Protein AF-A0A1V4RNP7-F1 (afdb_monomer_lite)

Secondary structure (DSSP, 8-state):
-HHHHHHHHHHH---GGG--B-TTHHHHHHHHHHHHHHHTS-GGGEE--EEB-SSTT-EE-GGG-EETTEEHHHHHHTTT-PPPHHHHHHHHHHHHHHHHHHHHHHS--HHHHHHHHHHHHHHHHTT--EEE--EEEESSGGG--SEEEE--EEEETTEEEEE------HHHHHHHHHHHHHHHHHHHHTT-

pLDDT: mean 93.23, std 6.79, range [66.69, 98.44]

Structure (mmCIF, N/CA/C/O backbone):
data_AF-A0A1V4RNP7-F1
#
_entry.id   AF-A0A1V4RNP7-F1
#
loop_
_atom_site.group_PDB
_atom_site.id
_atom_site.type_symbol
_atom_site.label_atom_id
_atom_site.label_alt_id
_atom_site.label_comp_id
_atom_site.label_asym_id
_atom_site.label_entity_id
_atom_site.label_seq_id
_atom_site.pdbx_PDB_ins_code
_atom_site.Cartn_x
_atom_site.Cartn_y
_atom_site.Cartn_z
_atom_site.occupancy
_atom_site.B_iso_or_equiv
_atom_site.auth_seq_id
_atom_site.auth_comp_id
_atom_site.auth_asym_id
_atom_site.auth_atom_id
_atom_site.pdbx_PDB_model_num
ATOM 1 N N . MET A 1 1 ? -4.960 10.867 4.363 1.00 91.62 1 MET A N 1
ATOM 2 C CA . MET A 1 1 ? -6.078 9.929 4.644 1.00 91.62 1 MET A CA 1
ATOM 3 C C . MET A 1 1 ? -5.820 9.122 5.921 1.00 91.62 1 MET A C 1
ATOM 5 O O . MET A 1 1 ? -6.734 8.983 6.728 1.00 91.62 1 MET A O 1
ATOM 9 N N . ASP A 1 2 ? -4.589 8.669 6.171 1.00 97.19 2 ASP A N 1
ATOM 10 C CA . ASP A 1 2 ? -4.233 7.856 7.348 1.00 97.19 2 ASP A CA 1
ATOM 11 C C . ASP A 1 2 ? -4.493 8.562 8.689 1.00 97.19 2 ASP A C 1
ATOM 13 O O . ASP A 1 2 ? -5.079 7.979 9.597 1.00 97.19 2 ASP A O 1
ATOM 17 N N . VAL A 1 3 ? -4.166 9.857 8.782 1.00 97.12 3 VAL A N 1
ATOM 18 C CA . VAL A 1 3 ? -4.471 10.695 9.958 1.00 97.12 3 VAL A CA 1
ATOM 19 C C . VAL A 1 3 ? -5.970 10.699 10.272 1.00 97.12 3 VAL A C 1
ATOM 21 O O . VAL A 1 3 ? -6.363 10.508 11.417 1.00 97.12 3 VAL A O 1
ATOM 24 N N . MET A 1 4 ? -6.825 10.839 9.253 1.00 96.62 4 MET A N 1
ATOM 25 C CA . MET A 1 4 ? -8.279 10.786 9.441 1.00 96.62 4 MET A CA 1
ATOM 26 C C . MET A 1 4 ? -8.749 9.400 9.885 1.00 96.62 4 MET A C 1
ATOM 28 O O . MET A 1 4 ? -9.664 9.303 10.695 1.00 96.62 4 MET A O 1
ATOM 32 N N . THR A 1 5 ? -8.102 8.335 9.405 1.00 97.12 5 THR A N 1
ATOM 33 C CA . THR A 1 5 ? -8.380 6.964 9.864 1.00 97.12 5 THR A CA 1
ATOM 34 C C . THR A 1 5 ? -8.072 6.822 11.354 1.00 97.12 5 THR A C 1
ATOM 36 O O . THR A 1 5 ? -8.885 6.271 12.091 1.00 97.12 5 THR A O 1
ATOM 39 N N . TYR A 1 6 ? -6.954 7.392 11.818 1.00 97.19 6 TYR A N 1
ATOM 40 C CA . TYR A 1 6 ? -6.602 7.429 13.239 1.00 97.19 6 TYR A CA 1
ATOM 41 C C . TYR A 1 6 ? -7.641 8.198 14.065 1.00 97.19 6 TYR A C 1
ATOM 43 O O . TYR A 1 6 ? -8.147 7.672 15.053 1.00 97.19 6 TYR A O 1
ATOM 51 N N . VAL A 1 7 ? -8.015 9.405 13.628 1.00 96.50 7 VAL A N 1
ATOM 52 C CA . VAL A 1 7 ? -9.037 10.241 14.283 1.00 96.50 7 VAL A CA 1
ATOM 53 C C . VAL A 1 7 ? -10.370 9.496 14.407 1.00 96.50 7 VAL A C 1
ATOM 55 O O . VAL A 1 7 ? -10.952 9.449 15.490 1.00 96.50 7 VAL A O 1
ATOM 58 N N . VAL A 1 8 ? -10.836 8.867 13.322 1.00 96.12 8 VAL A N 1
ATOM 59 C CA . VAL A 1 8 ? -12.079 8.078 13.312 1.00 96.12 8 VAL A CA 1
ATOM 60 C C . VAL A 1 8 ? -11.975 6.883 14.251 1.00 96.12 8 VAL A C 1
ATOM 62 O O . VAL A 1 8 ? -12.889 6.651 15.040 1.00 96.12 8 VAL A O 1
ATOM 65 N N . LEU A 1 9 ? -10.873 6.134 14.217 1.00 96.06 9 LEU A N 1
ATOM 66 C CA . LEU A 1 9 ? -10.691 4.982 15.094 1.00 96.06 9 LEU A CA 1
ATOM 67 C C . LEU A 1 9 ? -10.718 5.394 16.574 1.00 96.06 9 LEU A C 1
ATOM 69 O O . LEU A 1 9 ? -11.445 4.796 17.363 1.00 96.06 9 LEU A O 1
ATOM 73 N N . LYS A 1 10 ? -9.987 6.451 16.947 1.00 94.38 10 LYS A N 1
ATOM 74 C CA . LYS A 1 10 ? -9.952 6.945 18.332 1.00 94.38 10 LYS A CA 1
ATOM 75 C C . LYS A 1 10 ? -11.281 7.544 18.787 1.00 94.38 10 LYS A C 1
ATOM 77 O O . LYS A 1 10 ? -11.641 7.381 19.947 1.00 94.38 10 LYS A O 1
ATOM 82 N N . GLY A 1 11 ? -12.006 8.221 17.896 1.00 94.81 11 GLY A N 1
ATOM 83 C CA . GLY A 1 11 ? -13.278 8.872 18.219 1.00 94.81 11 GLY A CA 1
ATOM 84 C C . GLY A 1 11 ? -14.504 7.955 18.183 1.00 94.81 11 GLY A C 1
ATOM 85 O O . GLY A 1 11 ? -15.509 8.272 18.809 1.00 94.81 11 GLY A O 1
ATOM 86 N N . SER A 1 12 ? -14.449 6.834 17.459 1.00 95.62 12 SER A N 1
ATOM 87 C CA . SER A 1 12 ? -15.617 5.961 17.245 1.00 95.62 12 SER A CA 1
ATOM 88 C C . SER A 1 12 ? -15.801 4.875 18.305 1.00 95.62 12 SER A C 1
ATOM 90 O O . SER A 1 12 ? -16.904 4.353 18.443 1.00 95.62 12 SER A O 1
ATOM 92 N N . GLY A 1 13 ? -14.738 4.495 19.023 1.00 91.75 13 GLY A N 1
ATOM 93 C CA . GLY A 1 13 ? -14.759 3.342 19.933 1.00 91.75 13 GLY A CA 1
ATOM 94 C C . GLY A 1 13 ? -14.878 1.985 19.223 1.00 91.75 13 GLY A C 1
ATOM 95 O O . GLY A 1 13 ? -15.061 0.965 19.886 1.00 91.75 13 GLY A O 1
ATOM 96 N N . LEU A 1 14 ? -14.780 1.958 17.889 1.00 94.50 14 LEU A N 1
ATOM 97 C CA . LEU A 1 14 ? -14.810 0.725 17.111 1.00 94.50 14 LEU A CA 1
ATOM 98 C C . LEU A 1 14 ? -13.544 -0.114 17.350 1.00 94.50 14 LEU A C 1
ATOM 100 O O . LEU A 1 14 ? -12.464 0.437 17.587 1.00 94.50 14 LEU A O 1
ATOM 104 N N . PRO A 1 15 ? -13.631 -1.450 17.219 1.00 94.38 15 PRO A N 1
ATOM 105 C CA . PRO A 1 15 ? -12.449 -2.294 17.131 1.00 94.38 15 PRO A CA 1
ATOM 106 C C . PRO A 1 15 ? -11.540 -1.843 15.971 1.00 94.38 15 PRO A C 1
ATOM 108 O O . PRO A 1 15 ? -12.061 -1.500 14.906 1.00 94.38 15 PRO A O 1
ATOM 111 N N . PRO A 1 16 ? -10.199 -1.911 16.103 1.00 92.06 16 PRO A N 1
ATOM 112 C CA . PRO A 1 16 ? -9.269 -1.484 15.053 1.00 92.06 16 PRO A CA 1
ATOM 113 C C . PRO A 1 16 ? -9.567 -2.064 13.668 1.00 92.06 16 PRO A C 1
ATOM 115 O O . PRO A 1 16 ? -9.522 -1.343 12.676 1.00 92.06 16 PRO A O 1
ATOM 118 N N . GLY A 1 17 ? -9.960 -3.339 13.597 1.00 91.94 17 GLY A N 1
ATOM 119 C CA . GLY A 1 17 ? -10.270 -3.991 12.325 1.00 91.94 17 GLY A CA 1
ATOM 120 C C . GLY A 1 17 ? -11.528 -3.480 11.614 1.00 91.94 17 GLY A C 1
ATOM 121 O O . GLY A 1 17 ? -11.718 -3.791 10.443 1.00 91.94 17 GLY A O 1
ATOM 122 N N . GLN A 1 18 ? -12.360 -2.674 12.278 1.00 94.25 18 GLN A N 1
ATOM 123 C CA . GLN A 1 18 ? -13.598 -2.116 11.721 1.00 94.25 18 GLN A CA 1
ATOM 124 C C . GLN A 1 18 ? -13.470 -0.644 11.301 1.00 94.25 18 GLN A C 1
ATOM 126 O O . GLN A 1 18 ? -14.379 -0.115 10.664 1.00 94.25 18 GLN A O 1
ATOM 131 N N . ALA A 1 19 ? -12.346 0.017 11.603 1.00 95.00 19 ALA A N 1
ATOM 132 C CA . ALA A 1 19 ? -12.031 1.347 11.090 1.00 95.00 19 ALA A CA 1
ATOM 133 C C . ALA A 1 19 ? -10.849 1.251 10.120 1.00 95.00 19 ALA A C 1
ATOM 135 O O . ALA A 1 19 ? -9.714 0.972 10.514 1.00 95.00 19 ALA A O 1
ATOM 136 N N . LEU A 1 20 ? -11.120 1.491 8.838 1.00 95.00 20 LEU A N 1
ATOM 137 C CA . LEU A 1 20 ? -10.105 1.470 7.792 1.00 95.00 20 LEU A CA 1
ATOM 138 C C . LEU A 1 20 ? -10.263 2.651 6.839 1.00 95.00 20 LEU A C 1
ATOM 140 O O . LEU A 1 20 ? -11.372 3.096 6.545 1.00 95.00 20 LEU A O 1
ATOM 144 N N . GLY A 1 21 ? -9.134 3.132 6.338 1.00 96.50 21 GLY A N 1
ATOM 145 C CA . GLY A 1 21 ? -9.053 4.099 5.254 1.00 96.50 21 GLY A CA 1
ATOM 146 C C . GLY A 1 21 ? -8.598 3.440 3.956 1.00 96.50 21 GLY A C 1
ATOM 147 O O . GLY A 1 21 ? -7.977 2.375 3.972 1.00 96.50 21 GLY A O 1
ATOM 148 N N . SER A 1 22 ? -8.864 4.089 2.818 1.00 96.44 22 SER A N 1
ATOM 149 C CA . SER A 1 22 ? -8.532 3.551 1.486 1.00 96.44 22 SER A CA 1
ATOM 150 C C . SER A 1 22 ? -7.052 3.228 1.297 1.00 96.44 22 SER A C 1
ATOM 152 O O . SER A 1 22 ? -6.706 2.414 0.444 1.00 96.44 22 SER A O 1
ATOM 154 N N . GLY A 1 23 ? -6.184 3.830 2.105 1.00 96.69 23 GLY A N 1
ATOM 155 C CA . GLY A 1 23 ? -4.771 3.515 2.099 1.00 96.69 23 GLY A CA 1
ATOM 156 C C . GLY A 1 23 ? -4.072 3.914 0.812 1.00 96.69 23 GLY A C 1
ATOM 157 O O . GLY A 1 23 ? -4.528 4.773 0.056 1.00 96.69 23 GLY A O 1
ATOM 158 N N . THR A 1 24 ? -3.006 3.183 0.543 1.00 97.69 24 THR A N 1
ATOM 159 C CA . THR A 1 24 ? -2.203 3.219 -0.677 1.00 97.69 24 THR A CA 1
ATOM 160 C C . THR A 1 24 ? -2.721 2.225 -1.728 1.00 97.69 24 THR A C 1
ATOM 162 O O . THR A 1 24 ? -1.960 1.721 -2.557 1.00 97.69 24 THR A O 1
ATOM 165 N N . VAL A 1 25 ? -4.013 1.857 -1.702 1.00 97.56 25 VAL A N 1
ATOM 166 C CA . VAL A 1 25 ? -4.601 0.916 -2.682 1.00 97.56 25 VAL A CA 1
ATOM 167 C C . VAL A 1 25 ? -4.483 1.461 -4.107 1.00 97.56 25 VAL A C 1
ATOM 169 O O . VAL A 1 25 ? -4.172 0.712 -5.039 1.00 97.56 25 VAL A O 1
ATOM 172 N N . VAL A 1 26 ? -4.693 2.770 -4.270 1.00 95.81 26 VAL A N 1
ATOM 173 C CA . VAL A 1 26 ? -4.524 3.470 -5.548 1.00 95.81 26 VAL A CA 1
ATOM 174 C C . VAL A 1 26 ? -3.057 3.485 -5.968 1.00 95.81 26 VAL A C 1
ATOM 176 O O . VAL A 1 26 ? -2.748 3.167 -7.115 1.00 95.81 26 VAL A O 1
ATOM 179 N N . ASP A 1 27 ? -2.150 3.797 -5.051 1.00 96.88 27 ASP A N 1
ATOM 180 C CA . ASP A 1 27 ? -0.722 3.931 -5.349 1.00 96.88 27 ASP A CA 1
ATOM 181 C C . ASP A 1 27 ? -0.103 2.573 -5.678 1.00 96.88 27 ASP A C 1
ATOM 183 O O . ASP A 1 27 ? 0.635 2.448 -6.651 1.00 96.88 27 ASP A O 1
ATOM 187 N N . SER A 1 28 ? -0.540 1.506 -5.006 1.00 97.62 28 SER A N 1
ATOM 188 C CA . SER A 1 28 ? -0.214 0.124 -5.382 1.00 97.62 28 SER A CA 1
ATOM 189 C C . SER A 1 28 ? -0.752 -0.249 -6.766 1.00 97.62 28 SER A C 1
ATOM 191 O O . SER A 1 28 ? -0.105 -0.980 -7.514 1.00 97.62 28 SER A O 1
ATOM 193 N N . ALA A 1 29 ? -1.937 0.227 -7.163 1.00 96.50 29 ALA A N 1
ATOM 194 C CA . ALA A 1 29 ? -2.436 0.026 -8.528 1.00 96.50 29 ALA A CA 1
ATOM 195 C C . ALA A 1 29 ? -1.598 0.791 -9.570 1.00 96.50 29 ALA A C 1
ATOM 197 O O . ALA A 1 29 ? -1.254 0.226 -10.607 1.00 96.50 29 ALA A O 1
ATOM 198 N N . ARG A 1 30 ? -1.208 2.037 -9.276 1.00 95.75 30 ARG A N 1
ATOM 199 C CA . ARG A 1 30 ? -0.320 2.844 -10.130 1.00 95.75 30 ARG A CA 1
ATOM 200 C C . ARG A 1 30 ? 1.065 2.226 -10.257 1.00 95.75 30 ARG A C 1
ATOM 202 O O . ARG A 1 30 ? 1.610 2.171 -11.355 1.00 95.75 30 ARG A O 1
ATOM 209 N N . PHE A 1 31 ? 1.614 1.724 -9.157 1.00 97.62 31 PHE A N 1
ATOM 210 C CA . PHE A 1 31 ? 2.912 1.070 -9.156 1.00 97.62 31 PHE A CA 1
ATOM 211 C C . PHE A 1 31 ? 2.893 -0.182 -10.042 1.00 97.62 31 PHE A C 1
ATOM 213 O O . PHE A 1 31 ? 3.720 -0.309 -10.946 1.00 97.62 31 PHE A O 1
ATOM 220 N N . ARG A 1 32 ? 1.876 -1.043 -9.880 1.00 97.38 32 ARG A N 1
ATOM 221 C CA . ARG A 1 32 ? 1.648 -2.197 -10.767 1.00 97.38 32 ARG A CA 1
ATOM 222 C C . ARG A 1 32 ? 1.531 -1.784 -12.230 1.00 97.38 32 ARG A C 1
ATOM 224 O O . ARG A 1 32 ? 2.164 -2.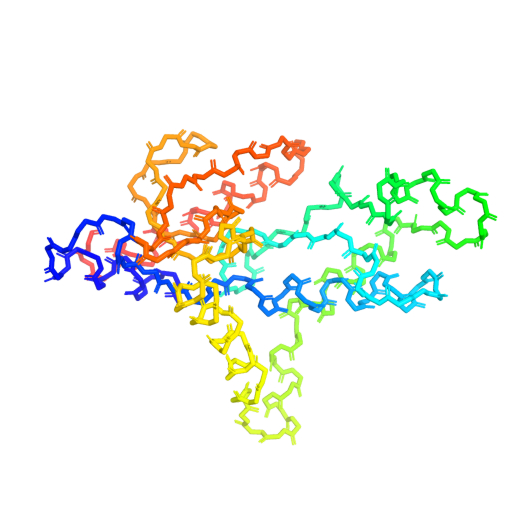402 -13.082 1.00 97.38 32 ARG A O 1
ATOM 231 N N . TYR A 1 33 ? 0.777 -0.725 -12.523 1.00 96.06 33 TYR A N 1
ATOM 232 C CA . TYR A 1 33 ? 0.647 -0.199 -13.880 1.00 96.06 33 TYR A CA 1
ATOM 233 C C . TYR A 1 33 ? 2.009 0.182 -14.474 1.00 96.06 33 TYR A C 1
ATOM 235 O O . TYR A 1 33 ? 2.366 -0.324 -15.536 1.00 96.06 33 TYR A O 1
ATOM 243 N N . TRP A 1 34 ? 2.813 0.997 -13.793 1.00 95.00 34 TRP A N 1
ATOM 244 C CA . TRP A 1 34 ? 4.098 1.449 -14.336 1.00 95.00 34 TRP A CA 1
ATOM 245 C C . TRP A 1 34 ? 5.112 0.319 -14.527 1.00 95.00 34 TRP A C 1
ATOM 247 O O . TRP A 1 34 ? 5.794 0.274 -15.553 1.00 95.00 34 TRP A O 1
ATOM 257 N N . VAL A 1 35 ? 5.163 -0.640 -13.600 1.00 94.06 35 VAL A N 1
ATOM 258 C CA . VAL A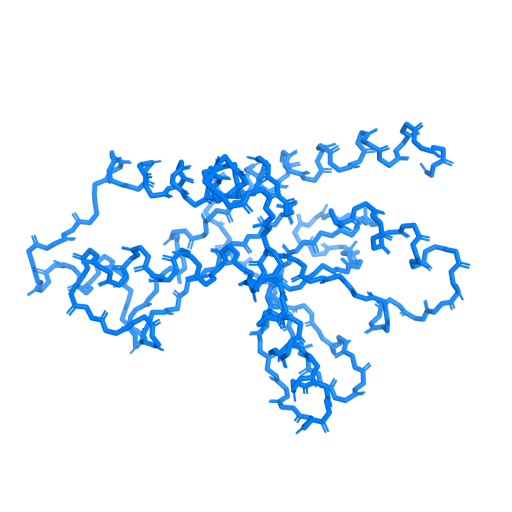 1 35 ? 5.977 -1.854 -13.768 1.00 94.06 35 VAL A CA 1
ATOM 259 C C . VAL A 1 35 ? 5.496 -2.667 -14.976 1.00 94.06 35 VAL A C 1
ATOM 261 O O . VAL A 1 35 ? 6.315 -3.118 -15.779 1.00 94.06 35 VAL A O 1
ATOM 264 N N . SER A 1 36 ? 4.178 -2.798 -15.157 1.00 94.25 36 SER A N 1
ATOM 265 C CA . SER A 1 36 ? 3.579 -3.532 -16.278 1.00 94.25 36 SER A CA 1
ATOM 266 C C . SER A 1 36 ? 3.921 -2.917 -17.638 1.00 94.25 36 SER A C 1
ATOM 268 O O . SER A 1 36 ? 4.315 -3.637 -18.553 1.00 94.25 36 SER A O 1
ATOM 270 N N . GLN A 1 37 ? 3.877 -1.580 -17.743 1.00 92.31 37 GLN A N 1
ATOM 271 C CA . GLN A 1 37 ? 4.256 -0.853 -18.957 1.00 92.31 37 GLN A CA 1
ATOM 272 C C . GLN A 1 37 ? 5.723 -1.090 -19.295 1.00 92.31 37 GLN A C 1
ATOM 274 O O . GLN A 1 37 ? 6.084 -1.289 -20.453 1.00 92.31 37 GLN A O 1
ATOM 279 N N . ARG A 1 38 ? 6.581 -1.111 -18.269 1.00 88.62 38 ARG A N 1
ATOM 280 C CA . ARG A 1 38 ? 8.009 -1.332 -18.462 1.00 88.62 38 ARG A CA 1
ATOM 281 C C . ARG A 1 38 ? 8.327 -2.738 -18.945 1.00 88.62 38 ARG A C 1
ATOM 283 O O . ARG A 1 38 ? 9.268 -2.853 -19.722 1.00 88.62 38 ARG A O 1
ATOM 290 N N . CYS A 1 39 ? 7.578 -3.733 -18.467 1.00 89.75 39 CYS A N 1
ATOM 291 C CA . CYS A 1 39 ? 7.770 -5.159 -18.744 1.00 89.75 39 CYS A CA 1
ATOM 292 C C . CYS A 1 39 ? 6.918 -5.678 -19.915 1.00 89.75 39 CYS A C 1
ATOM 294 O O . CYS A 1 39 ? 6.953 -6.873 -20.208 1.00 89.75 39 CYS A O 1
ATOM 296 N N . ASN A 1 40 ? 6.125 -4.801 -20.544 1.00 90.50 40 ASN A N 1
ATOM 297 C CA . ASN A 1 40 ? 5.151 -5.128 -21.584 1.00 90.50 40 ASN A CA 1
ATOM 298 C C . ASN A 1 40 ? 4.258 -6.330 -21.218 1.00 90.50 40 ASN A C 1
ATOM 300 O O . ASN A 1 40 ? 4.115 -7.284 -21.985 1.00 90.50 40 ASN A O 1
ATOM 304 N N . ILE A 1 41 ? 3.681 -6.291 -20.018 1.00 93.00 41 ILE A N 1
ATOM 305 C CA . ILE A 1 41 ? 2.760 -7.317 -19.524 1.00 93.00 41 ILE A CA 1
ATOM 306 C C . ILE A 1 41 ? 1.498 -6.672 -18.957 1.00 93.00 41 ILE A C 1
ATOM 308 O O . ILE A 1 41 ? 1.472 -5.480 -18.670 1.00 93.00 41 ILE A O 1
ATOM 312 N N . ASP A 1 42 ? 0.434 -7.451 -18.795 1.00 96.50 42 ASP A N 1
ATOM 313 C CA . ASP A 1 42 ? -0.787 -6.982 -18.139 1.00 96.50 42 ASP A CA 1
ATOM 314 C C . ASP A 1 42 ? -0.531 -6.698 -16.646 1.00 96.50 42 ASP A C 1
ATOM 316 O O . ASP A 1 42 ? 0.022 -7.539 -15.934 1.00 96.50 42 ASP A O 1
ATOM 320 N N . ALA A 1 43 ? -0.970 -5.534 -16.156 1.00 96.44 43 ALA A N 1
ATOM 321 C CA . ALA A 1 43 ? -0.812 -5.113 -14.761 1.00 96.44 43 ALA A CA 1
ATOM 322 C C . ALA A 1 43 ? -1.446 -6.075 -13.745 1.00 96.44 43 ALA A C 1
ATOM 324 O O . ALA A 1 43 ? -1.025 -6.105 -12.590 1.00 96.44 43 ALA A O 1
ATOM 325 N N . ARG A 1 44 ? -2.428 -6.885 -14.161 1.00 96.75 44 ARG A N 1
ATOM 326 C CA . ARG A 1 44 ? -3.043 -7.925 -13.321 1.00 96.75 44 ARG A CA 1
ATOM 327 C C . ARG A 1 44 ? -2.077 -9.054 -12.964 1.00 96.75 44 ARG A C 1
ATOM 329 O O . ARG A 1 44 ? -2.314 -9.735 -11.975 1.00 96.75 44 ARG A O 1
ATOM 336 N N . ASN A 1 45 ? -1.003 -9.228 -13.737 1.00 97.38 45 ASN A N 1
ATOM 337 C CA . ASN A 1 45 ? 0.060 -10.194 -13.456 1.00 97.38 45 ASN A CA 1
ATOM 338 C C . ASN A 1 45 ? 1.177 -9.617 -12.578 1.00 97.38 45 ASN A C 1
ATOM 340 O O . ASN A 1 45 ? 2.087 -10.351 -12.208 1.00 97.38 45 ASN A O 1
ATOM 344 N N . VAL A 1 46 ? 1.143 -8.314 -12.279 1.00 97.62 46 VAL A N 1
ATOM 345 C CA . VAL A 1 46 ? 2.164 -7.647 -11.470 1.00 97.62 46 VAL A CA 1
ATOM 346 C C . VAL A 1 46 ? 1.705 -7.583 -10.020 1.00 97.62 46 VAL A C 1
ATOM 348 O O . VAL A 1 46 ? 0.662 -7.006 -9.702 1.00 97.62 46 VAL A O 1
ATOM 351 N N . HIS A 1 47 ? 2.526 -8.113 -9.124 1.00 97.56 47 HIS A N 1
ATOM 352 C CA . HIS A 1 47 ? 2.343 -8.025 -7.686 1.00 97.56 47 HIS A CA 1
ATOM 353 C C . HIS A 1 47 ? 3.357 -7.021 -7.142 1.00 97.56 47 HIS A C 1
ATOM 355 O O . HIS A 1 47 ? 4.561 -7.251 -7.146 1.00 97.56 47 HIS A O 1
ATOM 361 N N . ALA A 1 48 ? 2.862 -5.853 -6.742 1.00 97.56 48 ALA A N 1
ATOM 362 C CA . ALA A 1 48 ? 3.671 -4.750 -6.247 1.00 97.56 48 ALA A CA 1
ATOM 363 C C . ALA A 1 48 ? 2.840 -3.923 -5.261 1.00 97.56 48 ALA A C 1
ATOM 365 O O . ALA A 1 48 ? 1.642 -3.710 -5.482 1.00 97.56 48 ALA A O 1
ATOM 366 N N . TYR A 1 49 ? 3.474 -3.468 -4.182 1.00 97.94 49 TYR A N 1
ATOM 367 C CA . TYR A 1 49 ? 2.792 -2.842 -3.051 1.00 97.94 49 TYR A CA 1
ATOM 368 C C . TYR A 1 49 ? 3.461 -1.527 -2.668 1.00 97.94 49 TYR A C 1
ATOM 370 O O . TYR A 1 49 ? 4.689 -1.423 -2.641 1.00 97.94 49 TYR A O 1
ATOM 378 N N . VAL A 1 50 ? 2.631 -0.544 -2.341 1.00 98.31 50 VAL A N 1
ATOM 379 C CA . VAL A 1 50 ? 3.029 0.718 -1.719 1.00 98.31 50 VAL A CA 1
ATOM 380 C C . VAL A 1 50 ? 2.543 0.707 -0.278 1.00 98.31 50 VAL A C 1
ATOM 382 O O . VAL A 1 50 ? 1.409 0.304 -0.020 1.00 98.31 50 VAL A O 1
ATOM 385 N N . ILE A 1 51 ? 3.384 1.115 0.666 1.00 98.25 51 ILE A N 1
ATOM 386 C CA . ILE A 1 51 ? 3.077 1.137 2.103 1.00 98.25 51 ILE A CA 1
ATOM 387 C C . ILE A 1 51 ? 3.438 2.490 2.729 1.00 98.25 51 ILE A C 1
ATOM 389 O O . ILE A 1 51 ? 4.109 3.306 2.102 1.00 98.25 51 ILE A O 1
ATOM 393 N N . GLY A 1 52 ? 3.030 2.709 3.979 1.00 97.94 52 GLY A N 1
ATOM 394 C CA . GLY A 1 52 ? 3.256 3.951 4.719 1.00 97.94 52 GLY A CA 1
ATOM 395 C C . GLY A 1 52 ? 2.062 4.903 4.666 1.00 97.94 52 GLY A C 1
ATOM 396 O O . GLY A 1 52 ? 0.907 4.478 4.597 1.00 97.94 52 GLY A O 1
ATOM 397 N N . GLU A 1 53 ? 2.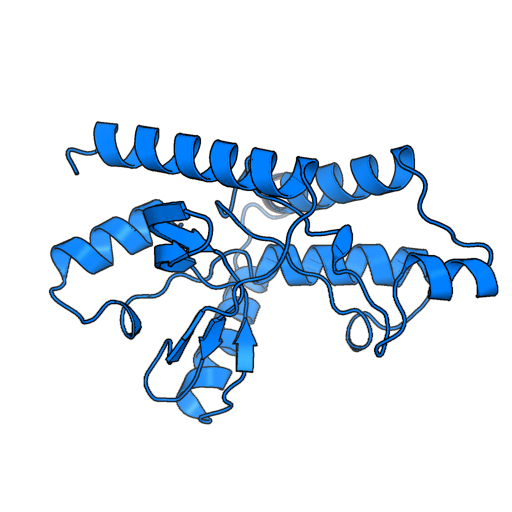349 6.195 4.754 1.00 97.81 53 GLU A N 1
ATOM 398 C CA . GLU A 1 53 ? 1.413 7.280 4.462 1.00 97.81 53 GLU A CA 1
ATOM 399 C C . GLU A 1 53 ? 0.910 7.168 3.019 1.00 97.81 53 GLU A C 1
ATOM 401 O O . GLU A 1 53 ? 1.700 6.955 2.107 1.00 97.81 53 GLU A O 1
ATOM 406 N N . HIS A 1 54 ? -0.384 7.386 2.793 1.00 95.44 54 HIS A N 1
ATOM 407 C CA . HIS A 1 54 ? -0.877 7.769 1.473 1.00 95.44 54 HIS A CA 1
ATOM 408 C C . HIS A 1 54 ? -0.571 9.257 1.224 1.00 95.44 54 HIS A C 1
ATOM 410 O O . HIS A 1 54 ? -1.363 10.130 1.605 1.00 95.44 54 HIS A O 1
ATOM 416 N N . GLY A 1 55 ? 0.603 9.532 0.647 1.00 92.56 55 GLY A N 1
ATOM 417 C CA . GLY A 1 55 ? 1.149 10.877 0.468 1.00 92.56 55 GLY A CA 1
ATOM 418 C C . GLY A 1 55 ? 2.620 10.872 0.039 1.00 92.56 55 GLY A C 1
ATOM 419 O O . GLY A 1 55 ? 3.149 9.862 -0.424 1.00 92.56 55 GLY A O 1
ATOM 420 N N . ASP A 1 56 ? 3.304 12.003 0.208 1.00 93.25 56 ASP A N 1
ATOM 421 C CA . ASP A 1 56 ? 4.670 12.194 -0.301 1.00 93.25 56 ASP A CA 1
ATOM 422 C C . ASP A 1 56 ? 5.690 11.223 0.334 1.00 93.25 56 ASP A C 1
ATOM 424 O O . ASP A 1 56 ? 6.700 10.861 -0.293 1.00 93.25 56 ASP A O 1
ATOM 428 N N . SER A 1 57 ? 5.431 10.760 1.565 1.00 96.69 57 SER A N 1
ATOM 429 C CA . SER A 1 57 ? 6.312 9.832 2.283 1.00 96.69 57 SER A CA 1
ATOM 430 C C . SER A 1 57 ? 6.024 8.346 2.031 1.00 96.69 57 SER A C 1
ATOM 432 O O . SER A 1 57 ? 6.667 7.503 2.655 1.00 96.69 57 SER A O 1
ATOM 434 N N . GLU A 1 58 ? 5.129 7.999 1.099 1.00 97.62 58 GLU A N 1
ATOM 435 C CA . GLU A 1 58 ? 4.837 6.602 0.752 1.00 97.62 58 GLU A CA 1
ATOM 436 C C . GLU A 1 58 ? 6.083 5.828 0.269 1.00 97.62 58 GLU A C 1
ATOM 438 O O . GLU A 1 58 ? 7.047 6.401 -0.264 1.00 97.62 58 GLU A O 1
ATOM 443 N N . VAL A 1 59 ? 6.060 4.504 0.440 1.00 98.06 59 VAL A N 1
ATOM 444 C CA . VAL A 1 59 ? 7.193 3.607 0.175 1.00 98.06 59 VAL A CA 1
ATOM 445 C C . VAL A 1 59 ? 6.788 2.508 -0.798 1.00 98.06 59 VAL A C 1
ATOM 447 O O . VAL A 1 59 ? 5.960 1.655 -0.478 1.00 98.06 59 VAL A O 1
ATOM 450 N N . LEU A 1 60 ? 7.409 2.496 -1.978 1.00 97.94 60 LEU A N 1
ATOM 451 C CA . LEU A 1 60 ? 7.263 1.430 -2.969 1.00 97.94 60 LEU A CA 1
ATOM 452 C C . LEU A 1 60 ? 8.166 0.252 -2.576 1.00 97.94 60 LEU A C 1
ATOM 454 O O . LEU A 1 60 ? 9.374 0.424 -2.424 1.00 97.94 60 LEU A O 1
ATOM 458 N N . LEU A 1 61 ? 7.587 -0.941 -2.419 1.00 97.31 61 LEU A N 1
ATOM 459 C CA . LEU A 1 61 ? 8.316 -2.155 -2.035 1.00 97.31 61 LEU A CA 1
ATOM 460 C C . LEU A 1 61 ? 8.891 -2.883 -3.258 1.00 97.31 61 LEU A C 1
ATOM 462 O O . LEU A 1 61 ? 8.398 -3.944 -3.641 1.00 97.31 61 LEU A O 1
ATOM 466 N N . TRP A 1 62 ? 9.935 -2.319 -3.867 1.00 96.06 62 TRP A N 1
ATOM 467 C CA . TRP A 1 62 ? 10.693 -2.931 -4.966 1.00 96.06 62 TRP A CA 1
ATOM 468 C C . TRP A 1 62 ? 11.217 -4.326 -4.634 1.00 96.06 62 TRP A C 1
ATOM 470 O O . TRP A 1 62 ? 11.186 -5.210 -5.490 1.00 96.06 62 TRP A O 1
ATOM 480 N N . SER A 1 63 ? 11.648 -4.548 -3.389 1.00 95.38 63 SER A N 1
ATOM 481 C CA . SER A 1 63 ? 12.166 -5.845 -2.933 1.00 95.38 63 SER A CA 1
ATOM 482 C C . SER A 1 63 ? 11.144 -6.985 -3.000 1.00 95.38 63 SER A C 1
ATOM 484 O O . SER A 1 63 ? 11.538 -8.151 -2.994 1.00 95.38 63 SER A O 1
ATOM 486 N N . LEU A 1 64 ? 9.849 -6.662 -3.083 1.00 95.88 64 LEU A N 1
ATOM 487 C CA . LEU A 1 64 ? 8.749 -7.626 -3.142 1.00 95.88 64 LEU A CA 1
ATOM 488 C C . LEU A 1 64 ? 8.073 -7.691 -4.510 1.00 95.88 64 LEU A C 1
ATOM 490 O O . LEU A 1 64 ? 7.065 -8.380 -4.635 1.00 95.88 64 LEU A O 1
ATOM 494 N N . VAL A 1 65 ? 8.567 -6.964 -5.515 1.00 96.06 65 VAL A N 1
ATOM 495 C CA . VAL A 1 65 ? 7.912 -6.969 -6.823 1.00 96.06 65 VAL A CA 1
ATOM 496 C C . VAL A 1 65 ? 8.136 -8.307 -7.514 1.00 96.06 65 VAL A C 1
ATOM 498 O O . VAL A 1 65 ? 9.273 -8.727 -7.755 1.00 96.06 65 VAL A O 1
ATOM 501 N N . ASP A 1 66 ? 7.035 -8.936 -7.903 1.00 95.69 66 ASP A N 1
ATOM 502 C CA . ASP A 1 66 ? 7.030 -10.137 -8.722 1.00 95.69 66 ASP A CA 1
ATOM 503 C C . ASP A 1 66 ? 5.999 -10.042 -9.855 1.00 95.69 66 ASP A C 1
ATOM 505 O O . ASP A 1 66 ? 5.051 -9.251 -9.823 1.00 95.69 66 ASP A O 1
ATOM 509 N N . ILE A 1 67 ? 6.236 -10.827 -10.902 1.00 96.12 67 ILE A N 1
ATOM 510 C CA . ILE A 1 67 ? 5.345 -10.972 -12.047 1.00 96.12 67 ILE A CA 1
ATOM 511 C C . ILE A 1 67 ? 4.961 -12.445 -12.131 1.00 96.12 67 ILE A C 1
ATOM 513 O O . ILE A 1 67 ? 5.803 -13.292 -12.437 1.00 96.12 67 ILE A O 1
ATOM 517 N N . SER A 1 68 ? 3.698 -12.753 -11.831 1.00 95.44 68 SER A N 1
ATOM 518 C CA . SER A 1 68 ? 3.166 -14.122 -11.765 1.00 95.44 68 SER A CA 1
ATOM 519 C C . SER A 1 68 ? 4.029 -15.080 -10.921 1.00 95.44 68 SER A C 1
ATOM 521 O O . SER A 1 68 ? 4.254 -16.227 -11.308 1.00 95.44 68 SER A O 1
ATOM 523 N N . GLY A 1 69 ? 4.543 -14.612 -9.779 1.00 95.38 69 GLY A N 1
ATOM 524 C CA . GLY A 1 69 ? 5.393 -15.383 -8.868 1.00 95.38 69 GLY A CA 1
ATOM 525 C C . GLY A 1 69 ? 6.884 -15.380 -9.218 1.00 95.38 69 GLY A C 1
ATOM 526 O O . GLY A 1 69 ? 7.681 -15.978 -8.494 1.00 95.38 69 GLY A O 1
ATOM 527 N N . ILE A 1 70 ? 7.292 -14.717 -10.304 1.00 94.81 70 ILE A N 1
ATOM 528 C CA . ILE A 1 70 ? 8.698 -14.589 -10.699 1.00 94.81 70 ILE A CA 1
ATOM 529 C C . ILE A 1 70 ? 9.222 -13.238 -10.202 1.00 94.81 70 ILE A C 1
ATOM 531 O O . ILE A 1 70 ? 8.718 -12.207 -10.655 1.00 94.81 70 ILE A O 1
ATOM 535 N N . PRO A 1 71 ? 10.252 -13.199 -9.333 1.00 94.19 71 PRO A N 1
ATOM 536 C CA . PRO A 1 71 ? 10.835 -11.941 -8.873 1.00 94.19 71 PRO A CA 1
ATOM 537 C C . PRO A 1 71 ? 11.223 -11.045 -10.049 1.00 94.19 71 PRO A C 1
ATOM 539 O O . PRO A 1 71 ? 11.805 -11.534 -11.022 1.00 94.19 71 PRO A O 1
ATOM 542 N N . LEU A 1 72 ? 10.950 -9.741 -9.949 1.00 92.56 72 LEU A N 1
ATOM 543 C CA . LEU A 1 72 ? 11.144 -8.785 -11.045 1.00 92.56 72 LEU A CA 1
ATOM 544 C C . LEU A 1 72 ? 12.547 -8.866 -11.657 1.00 92.56 72 LEU A C 1
ATOM 546 O O . LEU A 1 72 ? 12.706 -8.868 -12.876 1.00 92.56 72 LEU A O 1
ATOM 550 N N . GLU A 1 73 ? 13.577 -9.000 -10.819 1.00 88.88 73 GLU A N 1
ATOM 551 C CA . GLU A 1 73 ? 14.954 -9.106 -11.295 1.00 88.88 73 GLU A CA 1
ATOM 552 C C . GLU A 1 73 ? 15.186 -10.359 -12.158 1.00 88.88 73 GLU A C 1
ATOM 554 O O . GLU A 1 73 ? 15.903 -10.300 -13.158 1.00 88.88 73 GLU A O 1
ATOM 559 N N . SER A 1 74 ? 14.579 -11.488 -11.790 1.00 90.56 74 SER A N 1
ATOM 560 C CA . SER A 1 74 ? 14.646 -12.744 -12.544 1.00 90.56 74 SER A CA 1
ATOM 561 C C . SER A 1 74 ? 13.806 -12.675 -13.816 1.00 90.56 74 SER A C 1
ATOM 563 O O . SER A 1 74 ? 14.263 -13.112 -14.869 1.00 90.56 74 SER A O 1
ATOM 565 N N . PHE A 1 75 ? 12.613 -12.078 -13.746 1.00 90.75 75 PHE A N 1
ATOM 566 C CA . PHE A 1 75 ? 11.744 -11.879 -14.905 1.00 90.75 75 PHE A CA 1
ATOM 567 C C . PHE A 1 75 ? 12.442 -11.024 -15.969 1.00 90.75 75 PHE A C 1
ATOM 569 O O . PHE A 1 75 ? 12.526 -11.404 -17.137 1.00 90.75 75 PHE A O 1
ATOM 576 N N . CYS A 1 76 ? 13.035 -9.901 -15.558 1.00 85.88 76 CYS A N 1
ATOM 577 C CA . CYS A 1 76 ? 13.647 -8.961 -16.486 1.00 85.88 76 CYS A CA 1
ATOM 578 C C . CYS A 1 76 ? 14.971 -9.426 -17.097 1.00 85.88 76 CYS A C 1
ATOM 580 O O . CYS A 1 76 ? 15.326 -8.954 -18.180 1.00 85.88 76 CYS A O 1
ATOM 582 N N . ARG A 1 77 ? 15.686 -10.361 -16.453 1.00 80.69 77 ARG A N 1
ATOM 583 C CA . ARG A 1 77 ? 16.839 -11.039 -17.073 1.00 80.69 77 ARG A CA 1
ATOM 584 C C . ARG A 1 77 ? 16.445 -11.750 -18.370 1.00 80.69 77 ARG A C 1
ATOM 586 O O . ARG A 1 77 ? 17.250 -11.793 -19.292 1.00 80.69 77 ARG A O 1
ATOM 593 N N . ASN A 1 78 ? 15.207 -12.235 -18.456 1.00 70.56 78 ASN A N 1
ATOM 594 C CA . ASN A 1 78 ? 14.706 -12.963 -19.618 1.00 70.56 78 ASN A CA 1
ATOM 595 C C . ASN A 1 78 ? 14.103 -12.052 -20.706 1.00 70.56 78 ASN A C 1
ATOM 597 O O . ASN A 1 78 ? 13.895 -12.523 -21.820 1.00 70.56 78 ASN A O 1
ATOM 601 N N . CYS A 1 79 ? 13.825 -10.768 -20.425 1.00 67.44 79 CYS A N 1
ATOM 602 C CA . CYS A 1 79 ? 13.130 -9.870 -21.363 1.00 67.44 79 CYS A CA 1
ATOM 603 C C . CYS A 1 79 ? 13.861 -8.555 -21.719 1.00 67.44 79 CYS A C 1
ATOM 605 O O . CYS A 1 79 ? 13.243 -7.654 -22.273 1.00 67.44 79 CYS A O 1
ATOM 607 N N . ASN A 1 80 ? 15.173 -8.417 -21.466 1.00 66.69 80 ASN A N 1
ATOM 608 C CA . ASN A 1 80 ? 15.983 -7.215 -21.784 1.00 66.69 80 ASN A CA 1
ATOM 609 C C . ASN A 1 80 ? 15.448 -5.878 -21.211 1.00 66.69 80 ASN A C 1
ATOM 611 O O . ASN A 1 80 ? 15.870 -4.797 -21.624 1.00 66.69 80 ASN A O 1
ATOM 615 N N . GLN A 1 81 ? 14.545 -5.919 -20.229 1.00 73.69 81 GLN A N 1
ATOM 616 C CA . GLN A 1 81 ? 13.875 -4.739 -19.664 1.00 73.69 81 GLN A CA 1
ATOM 617 C C . GLN A 1 81 ? 14.200 -4.523 -18.178 1.00 73.69 81 GLN A C 1
ATOM 619 O O . GLN A 1 81 ? 13.373 -4.006 -17.431 1.00 73.69 81 GLN A O 1
ATOM 624 N N . LYS A 1 82 ? 15.416 -4.887 -17.739 1.00 73.75 82 LYS A N 1
ATOM 625 C CA . LYS A 1 82 ? 15.836 -4.752 -16.333 1.00 73.75 82 LYS A CA 1
ATOM 626 C C . LYS A 1 82 ? 15.646 -3.310 -15.824 1.00 73.75 82 LYS A C 1
ATOM 628 O O . LYS A 1 82 ? 16.163 -2.380 -16.455 1.00 73.75 82 LYS A O 1
ATOM 633 N N . PRO A 1 83 ? 14.929 -3.107 -14.700 1.00 74.69 83 PRO A N 1
ATOM 634 C CA . PRO A 1 83 ? 14.901 -1.826 -14.016 1.00 74.69 83 PRO A CA 1
ATOM 635 C C . PRO A 1 83 ? 16.318 -1.425 -13.618 1.00 74.69 83 PRO A C 1
ATOM 637 O O . PRO A 1 83 ? 17.112 -2.238 -13.143 1.00 74.69 83 PRO A O 1
ATOM 640 N N . THR A 1 84 ? 16.646 -0.162 -13.851 1.00 84.00 84 THR A N 1
ATOM 641 C CA . THR A 1 84 ? 17.857 0.450 -13.303 1.00 84.00 84 THR A CA 1
ATOM 642 C C . THR A 1 84 ? 17.461 1.284 -12.090 1.00 84.00 84 THR A C 1
ATOM 644 O O . THR A 1 84 ? 16.318 1.744 -12.057 1.00 84.00 84 THR A O 1
ATOM 647 N N . PRO A 1 85 ? 18.381 1.590 -11.158 1.00 85.25 85 PRO A N 1
ATOM 648 C CA . PRO A 1 85 ? 18.084 2.502 -10.052 1.00 85.25 85 PRO A CA 1
ATOM 649 C C . PRO A 1 85 ? 17.469 3.828 -10.524 1.00 85.25 85 PRO A C 1
ATOM 651 O O . PRO A 1 85 ? 16.543 4.348 -9.914 1.00 85.25 85 PRO A O 1
ATOM 654 N N . LYS A 1 86 ? 17.913 4.337 -11.683 1.00 86.12 86 LYS A N 1
ATOM 655 C CA . LYS A 1 86 ? 17.332 5.525 -12.319 1.00 86.12 86 LYS A CA 1
ATOM 656 C C . LYS A 1 86 ? 15.865 5.318 -12.710 1.00 86.12 86 LYS A C 1
ATOM 658 O O . LYS A 1 86 ? 15.044 6.196 -12.477 1.00 86.12 86 LYS A O 1
ATOM 663 N N . THR A 1 87 ? 15.541 4.182 -13.322 1.00 86.31 87 THR A N 1
ATOM 664 C CA . THR A 1 87 ? 14.166 3.855 -13.729 1.00 86.31 87 THR A CA 1
ATOM 665 C C . THR A 1 87 ? 13.261 3.628 -12.520 1.00 86.31 87 THR A C 1
ATOM 667 O O . THR A 1 87 ? 12.119 4.072 -12.536 1.00 86.31 87 THR A O 1
ATOM 670 N N . GLU A 1 88 ? 13.767 2.985 -11.467 1.00 91.12 88 GLU A N 1
ATOM 671 C CA . GLU A 1 88 ? 13.031 2.809 -10.211 1.00 91.12 88 GLU A CA 1
ATOM 672 C C . GLU A 1 88 ? 12.681 4.161 -9.590 1.00 91.12 88 GLU A C 1
ATOM 674 O O . GLU A 1 88 ? 11.513 4.422 -9.319 1.00 91.12 88 GLU A O 1
ATOM 679 N N . SER A 1 89 ? 13.656 5.069 -9.473 1.00 91.75 89 SER A N 1
ATOM 680 C CA . SER A 1 89 ? 13.412 6.424 -8.968 1.00 91.75 89 SER A CA 1
ATOM 681 C C . SER A 1 89 ? 12.422 7.216 -9.828 1.00 91.75 89 SER A C 1
ATOM 683 O O . SER A 1 89 ? 11.590 7.936 -9.286 1.00 91.75 89 SER A O 1
ATOM 685 N N . GLN A 1 90 ? 12.462 7.067 -11.157 1.00 92.31 90 GLN A N 1
ATOM 686 C CA . GLN A 1 90 ? 11.482 7.701 -12.048 1.00 92.31 90 GLN A CA 1
ATOM 687 C C . GLN A 1 90 ? 10.062 7.175 -11.806 1.00 92.31 90 GLN A C 1
ATOM 689 O O . GLN A 1 90 ? 9.110 7.955 -11.796 1.00 92.31 90 GLN A O 1
ATOM 694 N N . ILE A 1 91 ? 9.909 5.863 -11.603 1.00 93.69 91 ILE A N 1
ATOM 695 C CA . ILE A 1 91 ? 8.613 5.249 -11.294 1.00 93.69 91 ILE A CA 1
ATOM 696 C C . ILE A 1 91 ? 8.131 5.690 -9.908 1.00 93.69 91 ILE A C 1
ATOM 698 O O . ILE A 1 91 ? 6.979 6.092 -9.791 1.00 93.69 91 ILE A O 1
ATOM 702 N N . GLU A 1 92 ? 8.998 5.687 -8.891 1.00 94.56 92 GLU A N 1
ATOM 703 C CA . GLU A 1 92 ? 8.694 6.211 -7.549 1.00 94.56 92 GLU A CA 1
ATOM 704 C C . GLU A 1 92 ? 8.168 7.647 -7.617 1.00 94.56 92 GLU A C 1
ATOM 706 O O . GLU A 1 92 ? 7.092 7.940 -7.099 1.00 94.56 92 GLU A O 1
ATOM 711 N N . GLU A 1 93 ? 8.890 8.535 -8.300 1.00 93.56 93 GLU A N 1
ATOM 712 C CA . GLU A 1 93 ? 8.487 9.930 -8.461 1.00 93.56 93 GLU A CA 1
ATOM 713 C C . GLU A 1 93 ? 7.153 10.057 -9.205 1.00 93.56 93 GLU A C 1
ATOM 715 O O . GLU A 1 93 ? 6.287 10.833 -8.802 1.00 93.56 93 GLU A O 1
ATOM 720 N N . THR A 1 94 ? 6.961 9.271 -10.266 1.00 92.94 94 THR A N 1
ATOM 721 C CA . THR A 1 94 ? 5.728 9.302 -11.058 1.00 92.94 94 THR A CA 1
ATOM 722 C C . THR A 1 94 ? 4.528 8.816 -10.248 1.00 92.94 94 THR A C 1
ATOM 724 O O . THR A 1 94 ? 3.464 9.432 -10.311 1.00 92.94 94 THR A O 1
ATOM 727 N N . VAL A 1 95 ? 4.674 7.742 -9.465 1.00 93.75 95 VAL A N 1
ATOM 728 C CA . VAL A 1 95 ? 3.605 7.223 -8.597 1.00 93.75 95 VAL A CA 1
ATOM 729 C C . VAL A 1 95 ? 3.229 8.272 -7.549 1.00 93.75 95 VAL A C 1
ATOM 731 O O .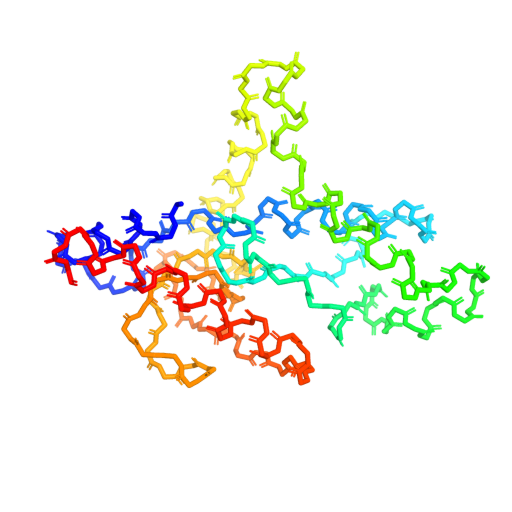 VAL A 1 95 ? 2.067 8.683 -7.522 1.00 93.75 95 VAL A O 1
ATOM 734 N N . LYS A 1 96 ? 4.216 8.816 -6.825 1.00 91.56 96 LYS A N 1
ATOM 735 C CA . LYS A 1 96 ? 4.012 9.857 -5.802 1.00 91.56 96 LYS A CA 1
ATOM 736 C C . LYS A 1 96 ? 3.330 11.102 -6.359 1.00 91.56 96 LYS A C 1
ATOM 738 O O . LYS A 1 96 ? 2.390 11.634 -5.775 1.00 91.56 96 LYS A O 1
ATOM 743 N N . LYS A 1 97 ? 3.765 11.561 -7.536 1.00 89.19 97 LYS A N 1
ATOM 744 C CA . LYS A 1 97 ? 3.242 12.788 -8.156 1.00 89.19 97 LYS A CA 1
ATOM 745 C C . LYS A 1 97 ? 1.957 12.594 -8.959 1.00 89.19 97 LYS A C 1
ATOM 747 O O . LYS A 1 97 ? 1.372 13.576 -9.418 1.00 89.19 97 LYS A O 1
ATOM 752 N N . SER A 1 98 ? 1.477 11.358 -9.112 1.00 83.50 98 SER A N 1
ATOM 753 C CA . SER A 1 98 ? 0.300 11.055 -9.936 1.00 83.50 98 SER A CA 1
ATOM 754 C C . SER A 1 98 ? -0.957 11.792 -9.468 1.00 83.50 98 SER A C 1
ATOM 756 O O . SER A 1 98 ? -1.789 12.162 -10.292 1.00 83.50 98 SER A O 1
ATOM 758 N N . ALA A 1 99 ? -1.117 12.016 -8.159 1.00 78.06 99 ALA A N 1
ATOM 759 C CA . ALA A 1 99 ? -2.250 12.778 -7.637 1.00 78.06 99 ALA A CA 1
ATOM 760 C C . ALA A 1 99 ? -2.221 14.239 -8.116 1.00 78.06 99 ALA A C 1
ATOM 762 O O . ALA A 1 99 ? -3.221 14.708 -8.655 1.00 78.06 99 ALA A O 1
ATOM 763 N N . TYR A 1 100 ? -1.077 14.919 -7.994 1.00 79.19 100 TYR A N 1
ATOM 764 C CA . TYR A 1 100 ? -0.919 16.314 -8.414 1.00 79.19 100 TYR A CA 1
ATOM 765 C C . TYR A 1 100 ? -1.185 16.488 -9.908 1.00 79.19 100 TYR A C 1
ATOM 767 O O . TYR A 1 100 ? -1.991 17.331 -10.284 1.00 79.19 100 TYR A O 1
ATOM 775 N N . HIS A 1 101 ? -0.620 15.619 -10.751 1.00 76.56 101 HIS A N 1
ATOM 776 C CA . HIS A 1 101 ? -0.824 15.694 -12.199 1.00 76.56 101 HIS A CA 1
ATOM 777 C C . HIS A 1 101 ? -2.303 15.552 -12.606 1.00 76.56 101 HIS A C 1
ATOM 779 O O . HIS A 1 101 ? -2.795 16.265 -13.484 1.00 76.56 101 HIS A O 1
ATOM 785 N N . ILE A 1 102 ? -3.044 14.651 -11.951 1.00 78.25 102 ILE A N 1
ATOM 786 C CA . ILE A 1 102 ? -4.480 14.474 -12.211 1.00 78.25 102 ILE A CA 1
ATOM 787 C C . ILE A 1 102 ? -5.275 15.693 -11.734 1.00 78.25 102 ILE A C 1
ATOM 789 O O . ILE A 1 102 ? -6.191 16.117 -12.433 1.00 78.25 102 ILE A O 1
ATOM 793 N N . ILE A 1 103 ? -4.936 16.264 -10.575 1.00 78.50 103 ILE A N 1
ATOM 794 C CA . ILE A 1 103 ? -5.594 17.473 -10.056 1.00 78.50 103 ILE A CA 1
ATOM 795 C C . ILE A 1 103 ? -5.340 18.660 -10.987 1.00 78.50 103 ILE A C 1
ATOM 797 O O . ILE A 1 103 ? -6.280 19.371 -11.321 1.00 78.50 103 ILE A O 1
ATOM 801 N N . GLU A 1 104 ? -4.108 18.845 -11.457 1.00 77.31 104 GLU A N 1
ATOM 802 C CA . GLU A 1 104 ? -3.761 19.905 -12.410 1.00 77.31 104 GLU A CA 1
ATOM 803 C C . GLU A 1 104 ? -4.537 19.777 -13.727 1.00 77.31 104 GLU A C 1
ATOM 805 O O . GLU A 1 104 ? -4.934 20.783 -14.308 1.00 77.31 104 GLU A O 1
ATOM 810 N N . THR A 1 105 ? -4.787 18.546 -14.183 1.00 73.81 105 THR A N 1
ATOM 811 C CA . THR A 1 105 ? -5.442 18.297 -15.476 1.00 73.81 105 THR A CA 1
ATOM 812 C C . THR A 1 105 ? -6.973 18.305 -15.382 1.00 73.81 105 THR A C 1
ATOM 814 O O . THR A 1 105 ? -7.643 18.849 -16.255 1.00 73.81 105 THR A O 1
ATOM 817 N N . ASN A 1 106 ? -7.543 17.703 -14.332 1.00 71.12 106 ASN A N 1
ATOM 818 C CA . ASN A 1 106 ? -8.980 17.411 -14.219 1.00 71.12 106 ASN A CA 1
ATOM 819 C C . ASN A 1 106 ? -9.654 18.067 -12.999 1.00 71.12 106 ASN A C 1
ATOM 821 O O . ASN A 1 106 ? -10.845 17.858 -12.771 1.00 71.12 106 ASN A O 1
ATOM 825 N N . GLY A 1 107 ? -8.909 18.798 -12.166 1.00 75.19 107 GLY A N 1
ATOM 826 C CA . GLY A 1 107 ? -9.386 19.445 -10.937 1.00 75.19 107 GLY A CA 1
ATOM 827 C C . GLY A 1 107 ? -9.677 18.499 -9.762 1.00 75.19 107 GLY A C 1
ATOM 828 O O . GLY A 1 107 ? -9.731 18.949 -8.621 1.00 75.19 107 GLY A O 1
ATOM 829 N N . LEU A 1 108 ? -9.869 17.196 -10.007 1.00 77.69 108 LEU A N 1
ATOM 830 C CA . LEU A 1 108 ? -10.298 16.196 -9.018 1.00 77.69 108 LEU A CA 1
ATOM 831 C C . LEU A 1 108 ? -9.701 14.804 -9.318 1.00 77.69 108 LEU A C 1
ATOM 833 O O . LEU A 1 108 ? -9.448 14.459 -10.469 1.00 77.69 108 LEU A O 1
ATOM 837 N N . THR A 1 109 ? -9.549 13.961 -8.287 1.00 78.44 109 THR A N 1
ATOM 838 C CA . THR A 1 109 ? -9.039 12.566 -8.376 1.00 78.44 109 THR A CA 1
ATOM 839 C C . THR A 1 109 ? -10.109 11.494 -8.110 1.00 78.44 109 THR A C 1
ATOM 841 O O . THR A 1 109 ? -9.795 10.321 -7.892 1.00 78.44 109 THR A O 1
ATOM 844 N N . ASN A 1 110 ? -11.385 11.884 -8.133 1.00 82.56 110 ASN A N 1
ATOM 845 C CA . ASN A 1 110 ? -12.522 11.095 -7.648 1.00 82.56 110 ASN A CA 1
ATOM 846 C C . ASN A 1 110 ? -12.655 9.697 -8.281 1.00 82.56 110 ASN A C 1
ATOM 848 O O . ASN A 1 110 ? -12.869 8.739 -7.546 1.00 82.56 110 ASN A O 1
ATOM 852 N N . TYR A 1 111 ? -12.476 9.538 -9.597 1.00 86.75 111 TYR A N 1
ATOM 853 C CA . TYR A 1 111 ? -12.692 8.245 -10.268 1.00 86.75 111 TYR A CA 1
ATOM 854 C C . TYR A 1 111 ? -11.823 7.110 -9.718 1.00 86.75 111 TYR A C 1
ATOM 856 O O . TYR A 1 111 ? -12.317 6.019 -9.433 1.00 86.75 111 TYR A O 1
ATOM 864 N N . VAL A 1 112 ? -10.524 7.359 -9.546 1.00 85.62 112 VAL A N 1
ATOM 865 C CA . VAL A 1 112 ? -9.580 6.319 -9.113 1.00 85.62 112 VAL A CA 1
ATOM 866 C C . VAL A 1 112 ? -9.810 5.962 -7.643 1.00 85.62 112 VAL A C 1
ATOM 868 O O . VAL A 1 112 ? -9.735 4.792 -7.268 1.00 85.62 112 VAL A O 1
ATOM 871 N N . VAL A 1 113 ? -10.179 6.950 -6.824 1.00 89.38 113 VAL A N 1
ATOM 872 C CA . VAL A 1 113 ? -10.567 6.727 -5.426 1.00 89.38 113 VAL A CA 1
ATOM 873 C C . VAL A 1 113 ? -11.863 5.914 -5.347 1.00 89.38 113 VAL A C 1
ATOM 875 O O . VAL A 1 113 ? -11.927 4.958 -4.579 1.00 89.38 113 VAL A O 1
ATOM 878 N N . SER A 1 114 ? -12.869 6.210 -6.178 1.00 93.00 114 SER A N 1
ATOM 879 C CA . SER A 1 114 ? -14.110 5.424 -6.244 1.00 93.00 114 SER A CA 1
ATOM 880 C C . SER A 1 114 ? -13.854 3.964 -6.619 1.00 93.00 114 SER A C 1
ATOM 882 O O . SER A 1 114 ? -14.448 3.070 -6.019 1.00 93.00 114 SER A O 1
ATOM 884 N N . LEU A 1 115 ? -12.935 3.699 -7.553 1.00 93.69 115 LEU A N 1
ATOM 885 C CA . LEU A 1 115 ? -12.539 2.333 -7.909 1.00 93.69 115 LEU A CA 1
ATOM 886 C C . LEU A 1 115 ? -11.822 1.615 -6.758 1.00 93.69 115 LEU A C 1
ATOM 888 O O . LEU A 1 115 ? -12.092 0.438 -6.511 1.00 93.69 115 LEU A O 1
ATOM 892 N N . ALA A 1 116 ? -10.953 2.310 -6.018 1.00 94.56 116 ALA A N 1
ATOM 893 C CA . ALA A 1 116 ? -10.326 1.748 -4.824 1.00 94.56 116 ALA A CA 1
ATOM 894 C C . ALA A 1 116 ? -11.365 1.415 -3.743 1.00 94.56 116 ALA A C 1
ATOM 896 O O . ALA A 1 116 ? -11.342 0.316 -3.191 1.00 94.56 116 ALA A O 1
ATOM 897 N N . MET A 1 117 ? -12.328 2.309 -3.502 1.00 95.94 117 MET A N 1
ATOM 898 C CA . MET A 1 117 ? -13.424 2.056 -2.564 1.00 95.94 117 MET A CA 1
ATOM 899 C C . MET A 1 117 ? -14.291 0.878 -3.009 1.00 95.94 11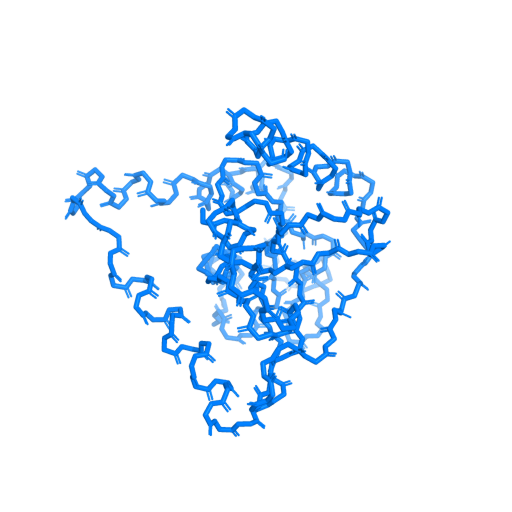7 MET A C 1
ATOM 901 O O . MET A 1 117 ? -14.589 0.012 -2.193 1.00 95.94 117 MET A O 1
ATOM 905 N N . LEU A 1 118 ? -14.634 0.780 -4.297 1.00 97.00 118 LEU A N 1
ATOM 906 C CA . LEU A 1 118 ? -15.375 -0.361 -4.837 1.00 97.00 118 LEU A CA 1
ATOM 907 C C . LEU A 1 118 ? -14.614 -1.678 -4.635 1.00 97.00 118 LEU A C 1
ATOM 909 O O . LEU A 1 118 ? -15.218 -2.694 -4.292 1.00 97.00 118 LEU A O 1
ATOM 913 N N . ARG A 1 119 ? -13.286 -1.671 -4.805 1.00 96.94 119 ARG A N 1
ATOM 914 C CA . ARG A 1 119 ? -12.447 -2.850 -4.553 1.00 96.94 119 ARG A CA 1
ATOM 915 C C . ARG A 1 119 ? -12.462 -3.253 -3.080 1.00 96.94 119 ARG A C 1
ATOM 917 O O . ARG A 1 119 ? -12.582 -4.445 -2.806 1.00 96.94 119 ARG A O 1
ATOM 924 N N . ILE A 1 120 ? -12.335 -2.294 -2.162 1.00 97.56 120 ILE A N 1
ATOM 925 C CA . ILE A 1 120 ? -12.333 -2.540 -0.712 1.00 97.56 120 ILE A CA 1
ATOM 926 C C . ILE A 1 120 ? -13.706 -3.039 -0.254 1.00 97.56 120 ILE A C 1
ATOM 928 O O . ILE A 1 120 ? -13.796 -4.098 0.356 1.00 97.56 120 ILE A O 1
ATOM 932 N N . LEU A 1 121 ? -14.780 -2.331 -0.613 1.00 97.44 121 LEU A N 1
ATOM 933 C CA . LEU A 1 121 ? -16.152 -2.732 -0.294 1.00 97.44 121 LEU A CA 1
ATOM 934 C C . LEU A 1 121 ? -16.484 -4.098 -0.888 1.00 97.44 121 LEU A C 1
ATOM 936 O O . LEU A 1 121 ? -17.108 -4.917 -0.228 1.00 97.44 121 LEU A O 1
ATOM 940 N N . GLY A 1 122 ? -16.025 -4.369 -2.110 1.00 97.94 122 GLY A N 1
ATOM 941 C CA . GLY A 1 122 ? -16.163 -5.678 -2.732 1.00 97.94 122 GLY A CA 1
ATOM 942 C C . GLY A 1 122 ? -15.507 -6.799 -1.923 1.00 97.94 122 GLY A C 1
ATOM 943 O O . GLY A 1 122 ? -16.117 -7.853 -1.791 1.00 97.94 122 GLY A O 1
ATOM 944 N N . ALA A 1 123 ? -14.321 -6.559 -1.349 1.00 97.88 123 ALA A N 1
ATOM 945 C CA . ALA A 1 123 ? -13.644 -7.533 -0.489 1.00 97.88 123 ALA A CA 1
ATOM 946 C C . ALA A 1 123 ? -14.433 -7.826 0.795 1.00 97.88 123 ALA A C 1
ATOM 948 O O . ALA A 1 123 ? -14.527 -8.981 1.195 1.00 97.88 123 ALA A O 1
ATOM 949 N N . VAL A 1 124 ? -15.030 -6.794 1.400 1.00 97.75 124 VAL A N 1
ATOM 950 C CA . VAL A 1 124 ? -15.847 -6.932 2.615 1.00 97.75 124 VAL A CA 1
ATOM 951 C C . VAL A 1 124 ? -17.173 -7.630 2.311 1.00 97.75 124 VAL A C 1
ATOM 953 O O . VAL A 1 124 ? -17.495 -8.651 2.904 1.00 97.75 124 VAL A O 1
ATOM 956 N N . VAL A 1 125 ? -17.945 -7.110 1.355 1.00 98.06 125 VAL A N 1
ATOM 957 C CA . VAL A 1 125 ? -19.305 -7.594 1.056 1.00 98.06 125 VAL A CA 1
ATOM 958 C C . VAL A 1 125 ? -19.307 -9.034 0.544 1.00 98.06 125 VAL A C 1
ATOM 960 O O . VAL A 1 125 ? -20.260 -9.764 0.798 1.00 98.06 125 VAL A O 1
ATOM 963 N N . ARG A 1 126 ? -18.266 -9.443 -0.190 1.00 98.44 126 ARG A N 1
ATOM 964 C CA . ARG A 1 126 ? -18.151 -10.802 -0.743 1.00 98.44 126 ARG A CA 1
ATOM 965 C C . ARG A 1 126 ? -17.271 -11.735 0.084 1.00 98.44 126 ARG A C 1
ATOM 967 O O . ARG A 1 126 ? -17.007 -12.835 -0.384 1.00 98.44 126 ARG A O 1
ATOM 974 N N . ASP A 1 127 ? -16.820 -11.296 1.257 1.00 98.19 127 ASP A N 1
ATOM 975 C CA . ASP A 1 127 ? -15.973 -12.087 2.152 1.00 98.19 127 ASP A CA 1
ATOM 976 C C . ASP A 1 127 ? -14.745 -12.699 1.444 1.00 98.19 127 ASP A C 1
ATOM 978 O O . ASP A 1 127 ? -14.484 -13.897 1.480 1.00 98.19 127 ASP A O 1
ATOM 982 N N . GLU A 1 128 ? -14.003 -11.875 0.698 1.00 98.19 128 GLU A N 1
ATOM 983 C CA . GLU A 1 128 ? -13.003 -12.389 -0.253 1.00 98.19 128 GLU A CA 1
ATOM 984 C C . GLU A 1 128 ? -11.690 -12.854 0.392 1.00 98.19 128 GLU A C 1
ATOM 986 O O . GLU A 1 128 ? -10.850 -13.425 -0.303 1.00 98.19 128 GLU A O 1
ATOM 991 N N . HIS A 1 129 ? -11.458 -12.540 1.672 1.00 97.94 129 HIS A N 1
ATOM 992 C CA . HIS A 1 129 ? -10.151 -12.678 2.334 1.00 97.94 129 HIS A CA 1
ATOM 993 C C . HIS A 1 129 ? -8.998 -12.100 1.491 1.00 97.94 129 HIS A C 1
ATOM 995 O O . HIS A 1 129 ? -7.906 -12.665 1.381 1.00 97.94 129 HIS A O 1
ATOM 1001 N N . ASN A 1 130 ? -9.249 -10.955 0.855 1.00 97.06 130 ASN A N 1
ATOM 1002 C CA . ASN A 1 130 ? -8.342 -10.385 -0.130 1.00 97.06 130 ASN A CA 1
ATOM 1003 C C . ASN A 1 130 ? -7.255 -9.521 0.521 1.00 97.06 130 ASN A C 1
ATOM 1005 O O . ASN A 1 130 ? -7.504 -8.820 1.501 1.00 97.06 130 ASN A O 1
ATOM 1009 N N . VAL A 1 131 ? -6.062 -9.503 -0.079 1.00 97.75 131 VAL A N 1
ATOM 1010 C CA . VAL A 1 131 ? -4.945 -8.668 0.378 1.00 97.75 131 VAL A CA 1
ATOM 1011 C C . VAL A 1 131 ? -4.998 -7.289 -0.275 1.00 97.75 131 VAL A C 1
ATOM 1013 O O . VAL A 1 131 ? -4.925 -7.178 -1.500 1.00 97.75 131 VAL A O 1
ATOM 1016 N N . LEU A 1 132 ? -5.100 -6.229 0.532 1.00 97.94 132 LEU A N 1
ATOM 1017 C CA . LEU A 1 132 ? -5.034 -4.828 0.088 1.00 97.94 132 LEU A CA 1
ATOM 1018 C C . LEU A 1 132 ? -4.150 -3.993 1.024 1.00 97.94 132 LEU A C 1
ATOM 1020 O O . LEU A 1 132 ? -4.031 -4.286 2.211 1.00 97.94 132 LEU A O 1
ATOM 1024 N N . THR A 1 133 ? -3.559 -2.920 0.498 1.00 97.75 133 THR A N 1
ATOM 1025 C CA . THR A 1 133 ? -2.754 -1.951 1.260 1.00 97.75 133 THR A CA 1
ATOM 1026 C C . THR A 1 133 ? -3.627 -0.808 1.782 1.00 97.75 133 THR A C 1
ATOM 1028 O O . THR A 1 133 ? -3.476 0.352 1.408 1.00 97.75 133 THR A O 1
ATOM 1031 N N . VAL A 1 134 ? -4.612 -1.154 2.607 1.00 98.06 134 VAL A N 1
ATOM 1032 C CA . VAL A 1 134 ? -5.514 -0.189 3.262 1.00 98.06 134 VAL A CA 1
ATOM 1033 C C . VAL A 1 134 ? -4.872 0.385 4.516 1.00 98.06 134 VAL A C 1
ATOM 1035 O O . VAL A 1 134 ? -3.962 -0.236 5.054 1.00 98.06 134 VAL A O 1
ATOM 1038 N N . SER A 1 135 ? -5.354 1.527 5.006 1.00 98.00 135 SER A N 1
ATOM 1039 C CA . SER A 1 135 ? -4.889 2.131 6.261 1.00 98.00 135 SER A CA 1
ATOM 1040 C C . SER A 1 135 ? -5.726 1.655 7.442 1.00 98.00 135 SER A C 1
ATOM 1042 O O . SER A 1 135 ? -6.947 1.624 7.353 1.00 98.00 135 SER A O 1
ATOM 1044 N N . THR A 1 136 ? -5.083 1.290 8.546 1.00 96.62 136 THR A N 1
ATOM 1045 C CA . THR A 1 136 ? -5.698 1.077 9.869 1.00 96.62 136 THR A CA 1
ATOM 1046 C C . THR A 1 136 ? -4.576 1.032 10.911 1.00 96.62 136 THR A C 1
ATOM 1048 O O . THR A 1 136 ? -3.403 1.202 10.554 1.00 96.62 136 THR A O 1
ATOM 1051 N N . LEU A 1 137 ? -4.915 0.802 12.179 1.00 96.88 137 LEU A N 1
ATOM 1052 C CA . LEU A 1 137 ? -3.969 0.718 13.282 1.00 96.88 137 LEU A CA 1
ATOM 1053 C C . LEU A 1 137 ? -2.889 -0.338 13.015 1.00 96.88 137 LEU A C 1
ATOM 1055 O O . LEU A 1 137 ? -3.165 -1.460 12.588 1.00 96.88 137 LEU A O 1
ATOM 1059 N N . VAL A 1 138 ? -1.655 0.057 13.282 1.00 95.62 138 VAL A N 1
ATOM 1060 C CA . VAL A 1 138 ? -0.471 -0.783 13.419 1.00 95.62 138 VAL A CA 1
ATOM 1061 C C . VAL A 1 138 ? -0.059 -0.706 14.883 1.00 95.62 138 VAL A C 1
ATOM 1063 O O . VAL A 1 138 ? -0.001 0.391 15.454 1.00 95.62 138 VAL A O 1
ATOM 1066 N N . ASN A 1 139 ? 0.159 -1.861 15.505 1.00 95.31 139 ASN A N 1
ATOM 1067 C CA . ASN A 1 139 ? 0.459 -1.953 16.925 1.00 95.31 139 ASN A CA 1
ATOM 1068 C C . ASN A 1 139 ? 1.461 -3.074 17.231 1.00 95.31 139 ASN A C 1
ATOM 1070 O O . ASN A 1 139 ? 1.145 -4.060 17.895 1.00 95.31 139 ASN A O 1
ATOM 1074 N N . GLY A 1 140 ? 2.690 -2.873 16.766 1.00 95.38 140 GLY A N 1
ATOM 1075 C CA . GLY A 1 140 ? 3.834 -3.757 16.962 1.00 95.38 140 GLY A CA 1
ATOM 1076 C C . GLY A 1 140 ? 4.446 -4.232 15.653 1.00 95.38 140 GLY A C 1
ATOM 1077 O O . GLY A 1 140 ? 5.657 -4.449 15.601 1.00 95.38 140 GLY A O 1
ATOM 1078 N N . GLU A 1 141 ? 3.655 -4.318 14.583 1.00 95.81 141 GLU A N 1
ATOM 1079 C CA . GLU A 1 141 ? 4.164 -4.679 13.264 1.00 95.81 141 GLU A CA 1
ATOM 1080 C C . GLU A 1 141 ? 5.145 -3.612 12.771 1.00 95.81 141 GLU A C 1
ATOM 1082 O O . GLU A 1 141 ? 4.952 -2.407 12.966 1.00 95.81 141 GLU A O 1
ATOM 1087 N N . TYR A 1 142 ? 6.234 -4.058 12.149 1.00 95.25 142 TYR A N 1
ATOM 1088 C CA . TYR A 1 142 ? 7.347 -3.218 11.712 1.00 95.25 142 TYR A CA 1
ATOM 1089 C C . TYR A 1 142 ? 7.998 -2.404 12.849 1.00 95.25 142 TYR A C 1
ATOM 1091 O O . TYR A 1 142 ? 8.699 -1.427 12.585 1.00 95.25 142 TYR A O 1
ATOM 1099 N N . GLY A 1 143 ? 7.764 -2.770 14.117 1.00 95.75 143 GLY A N 1
ATOM 1100 C CA . GLY A 1 143 ? 8.190 -1.994 15.286 1.00 95.75 143 GLY A CA 1
ATOM 1101 C C . GLY A 1 143 ? 7.447 -0.662 15.450 1.00 95.75 143 GLY A C 1
ATOM 1102 O O . GLY A 1 143 ? 7.925 0.225 16.159 1.00 95.75 143 GLY A O 1
ATOM 1103 N N . ILE A 1 144 ? 6.303 -0.487 14.783 1.00 97.25 144 ILE A N 1
ATOM 1104 C CA . ILE A 1 144 ? 5.490 0.728 14.837 1.00 97.25 144 ILE A CA 1
ATOM 1105 C C . ILE A 1 144 ? 4.305 0.488 15.774 1.00 97.25 144 ILE A C 1
ATOM 1107 O O . ILE A 1 144 ? 3.547 -0.459 15.602 1.00 97.25 144 ILE A O 1
ATOM 1111 N N . TYR A 1 145 ? 4.121 1.372 16.754 1.00 96.94 145 TYR A N 1
ATOM 1112 C CA . TYR A 1 145 ? 3.054 1.257 17.753 1.00 96.94 145 TYR A CA 1
ATOM 1113 C C . TYR A 1 145 ? 2.072 2.421 17.691 1.00 96.94 145 TYR A C 1
ATOM 1115 O O . TYR A 1 145 ? 2.487 3.564 17.490 1.00 96.94 145 TYR A O 1
ATOM 1123 N N . ASP A 1 146 ? 0.793 2.132 17.907 1.00 96.31 146 ASP A N 1
ATOM 1124 C CA . ASP A 1 146 ? -0.294 3.111 17.951 1.00 96.31 146 ASP A CA 1
ATOM 1125 C C . ASP A 1 146 ? -0.276 4.127 16.794 1.00 96.31 146 ASP A C 1
ATOM 1127 O O . ASP A 1 146 ? -0.140 5.335 16.991 1.00 96.31 146 ASP A O 1
ATOM 1131 N N . LEU A 1 147 ? -0.353 3.639 15.556 1.00 97.44 147 LEU A N 1
ATOM 1132 C CA . LEU A 1 147 ? -0.369 4.508 14.380 1.00 97.44 147 LEU A CA 1
ATOM 1133 C C . LEU A 1 147 ? -1.235 3.921 13.271 1.00 97.44 147 LEU A C 1
ATOM 1135 O O . LEU A 1 147 ? -1.115 2.739 12.971 1.00 97.44 147 LEU A O 1
ATOM 1139 N N . CYS A 1 148 ? -2.081 4.732 12.631 1.00 97.88 148 CYS A N 1
ATOM 1140 C CA . CYS A 1 148 ? -2.743 4.303 11.399 1.00 97.88 148 CYS A CA 1
ATOM 1141 C C . CYS A 1 148 ? -1.850 4.611 10.201 1.00 97.88 148 CYS A C 1
ATOM 1143 O O . CYS A 1 148 ? -1.467 5.761 10.014 1.00 97.88 148 CYS A O 1
ATOM 1145 N N . LEU A 1 149 ? -1.527 3.591 9.411 1.00 97.69 149 LEU A N 1
ATOM 1146 C CA . LEU A 1 149 ? -0.824 3.715 8.132 1.00 97.69 149 LEU A CA 1
ATOM 1147 C C . LEU A 1 149 ? -1.138 2.514 7.236 1.00 97.69 149 LEU A C 1
ATOM 1149 O O . LEU A 1 149 ? -1.693 1.508 7.697 1.00 97.69 149 LEU A O 1
ATOM 1153 N N . SER A 1 150 ? -0.769 2.598 5.964 1.00 98.19 150 SER A N 1
ATOM 1154 C CA . SER A 1 150 ? -1.071 1.577 4.963 1.00 98.19 150 SER A CA 1
ATOM 1155 C C . SER A 1 150 ? -0.015 0.478 4.927 1.00 98.19 150 SER A C 1
ATOM 1157 O O . SER A 1 150 ? 1.154 0.742 4.676 1.00 98.19 150 SER A O 1
ATOM 1159 N N . VAL A 1 151 ? -0.425 -0.770 5.144 1.00 97.69 151 VAL A N 1
ATOM 1160 C CA . VAL A 1 151 ? 0.397 -1.981 4.970 1.00 97.69 151 VAL A CA 1
ATOM 1161 C C . VAL A 1 151 ? -0.487 -3.106 4.414 1.00 97.69 151 VAL A C 1
ATOM 1163 O O . VAL A 1 151 ? -1.716 -2.988 4.492 1.00 97.69 151 VAL A O 1
ATOM 1166 N N . PRO A 1 152 ? 0.079 -4.179 3.829 1.00 97.88 152 PRO A N 1
ATOM 1167 C CA . PRO A 1 152 ? -0.709 -5.282 3.294 1.00 97.88 152 PRO A CA 1
ATOM 1168 C C . PRO A 1 152 ? -1.525 -5.964 4.394 1.00 97.88 152 PRO A C 1
ATOM 1170 O O . PRO A 1 152 ? -0.996 -6.354 5.435 1.00 97.88 152 PRO A O 1
ATOM 1173 N N . ARG A 1 153 ? -2.830 -6.100 4.170 1.00 97.75 153 ARG A N 1
ATOM 1174 C CA . ARG A 1 153 ? -3.784 -6.650 5.140 1.00 97.75 153 ARG A CA 1
ATOM 1175 C C . ARG A 1 153 ? -4.781 -7.561 4.459 1.00 97.75 153 ARG A C 1
ATOM 1177 O O . ARG A 1 153 ? -5.183 -7.283 3.332 1.00 97.75 153 ARG A O 1
ATOM 1184 N N . VAL A 1 154 ? -5.194 -8.609 5.165 1.00 98.19 154 VAL A N 1
ATOM 1185 C CA . VAL A 1 154 ? -6.318 -9.457 4.750 1.00 98.19 154 VAL A CA 1
ATOM 1186 C C . VAL A 1 154 ? -7.622 -8.773 5.137 1.00 98.19 154 VAL A C 1
ATOM 1188 O O . VAL A 1 154 ? -7.793 -8.386 6.295 1.00 98.19 154 VAL A O 1
ATOM 1191 N N . ILE A 1 155 ? -8.519 -8.633 4.162 1.00 98.00 155 ILE A N 1
ATOM 1192 C CA . ILE A 1 155 ? -9.840 -8.024 4.317 1.00 98.00 155 ILE A CA 1
ATOM 1193 C C . ILE A 1 155 ? -10.923 -9.057 4.023 1.00 98.00 155 ILE A C 1
ATOM 1195 O O . ILE A 1 155 ? -10.908 -9.677 2.957 1.00 98.00 155 ILE A O 1
ATOM 1199 N N . SER A 1 156 ? -11.870 -9.185 4.945 1.00 97.69 156 SER A N 1
ATOM 1200 C CA . SER A 1 156 ? -13.024 -10.085 4.873 1.00 97.69 156 SER A CA 1
ATOM 1201 C C . SER A 1 156 ? -14.309 -9.354 5.274 1.00 97.69 156 SER A C 1
ATOM 1203 O O . SER A 1 156 ? -14.296 -8.133 5.481 1.00 97.69 156 SER A O 1
ATOM 1205 N N . SER A 1 157 ? -15.425 -10.072 5.423 1.00 97.25 157 SER A N 1
ATOM 1206 C CA . SER A 1 157 ? -16.678 -9.483 5.912 1.00 97.25 157 SER A CA 1
ATOM 1207 C C . SER A 1 157 ? -16.567 -8.890 7.320 1.00 97.25 157 SER A C 1
ATOM 1209 O O . SER A 1 157 ? -17.377 -8.045 7.693 1.00 97.25 157 SER A O 1
ATOM 1211 N N . ASN A 1 158 ? -15.552 -9.290 8.094 1.00 95.62 158 ASN A N 1
ATOM 1212 C CA . ASN A 1 158 ? -15.285 -8.774 9.439 1.00 95.62 158 ASN A CA 1
ATOM 1213 C C . ASN A 1 158 ? -14.424 -7.494 9.448 1.00 95.62 158 ASN A C 1
ATOM 1215 O O . ASN A 1 158 ? -14.098 -6.982 10.521 1.00 95.62 158 ASN A O 1
ATOM 1219 N N . GLY A 1 159 ? -14.051 -6.972 8.275 1.00 96.12 159 GLY A N 1
ATOM 1220 C CA . GLY A 1 159 ? -13.095 -5.876 8.133 1.00 96.12 159 GLY A CA 1
ATOM 1221 C C . GLY A 1 159 ? -11.666 -6.402 7.988 1.00 96.12 159 GLY A C 1
ATOM 1222 O O . GLY A 1 159 ? -11.407 -7.268 7.156 1.00 96.12 159 GLY A O 1
ATOM 1223 N N . ILE A 1 160 ? -10.722 -5.859 8.758 1.00 96.56 160 ILE A N 1
ATOM 1224 C CA . ILE A 1 160 ? -9.322 -6.307 8.766 1.00 96.56 160 ILE A CA 1
ATOM 1225 C C . ILE A 1 160 ? -9.165 -7.530 9.669 1.00 96.56 160 ILE A C 1
ATOM 1227 O O . ILE A 1 160 ? -9.382 -7.437 10.876 1.00 96.56 160 ILE A O 1
ATOM 1231 N N . GLU A 1 161 ? -8.707 -8.647 9.107 1.00 94.94 161 GLU A N 1
ATOM 1232 C CA . GLU A 1 161 ? -8.465 -9.877 9.875 1.00 94.94 161 GLU A CA 1
ATOM 1233 C C . GLU A 1 161 ? -7.050 -9.955 10.435 1.00 94.94 161 GLU A C 1
ATOM 1235 O O . GLU A 1 161 ? -6.836 -10.363 11.574 1.00 94.94 161 GLU A O 1
ATOM 1240 N N . ARG A 1 162 ? -6.065 -9.601 9.605 1.00 93.88 162 ARG A N 1
ATOM 1241 C CA . ARG A 1 162 ? -4.650 -9.648 9.972 1.00 93.88 162 ARG A CA 1
ATOM 1242 C C . ARG A 1 162 ? -3.802 -8.752 9.089 1.00 93.88 162 ARG A C 1
ATOM 1244 O O . ARG A 1 162 ? -4.103 -8.540 7.910 1.00 93.88 162 ARG A O 1
ATOM 1251 N N . VAL A 1 163 ? -2.696 -8.297 9.660 1.00 95.75 163 VAL A N 1
ATOM 1252 C CA . VAL A 1 163 ? -1.597 -7.670 8.929 1.00 95.75 163 VAL A CA 1
ATOM 1253 C C . VAL A 1 163 ? -0.725 -8.764 8.316 1.00 95.75 163 VAL A C 1
ATOM 1255 O O . VAL A 1 163 ? -0.428 -9.772 8.957 1.00 95.75 163 VAL A O 1
ATOM 1258 N N . ILE A 1 164 ? -0.328 -8.578 7.060 1.00 95.50 164 ILE A N 1
ATOM 1259 C CA . ILE A 1 164 ? 0.706 -9.387 6.419 1.00 95.50 164 ILE A CA 1
ATOM 1260 C C . ILE A 1 164 ? 2.003 -8.602 6.543 1.00 95.50 164 ILE A C 1
ATOM 1262 O O . ILE A 1 164 ? 2.304 -7.737 5.721 1.00 95.50 164 ILE A O 1
ATOM 1266 N N . GLU A 1 165 ? 2.747 -8.892 7.605 1.00 93.25 165 GLU A N 1
ATOM 1267 C CA . GLU A 1 165 ? 4.033 -8.254 7.843 1.00 93.25 165 GLU A CA 1
ATOM 1268 C C . GLU A 1 165 ? 5.051 -8.739 6.807 1.00 93.25 165 GLU A C 1
ATOM 1270 O O . GLU A 1 165 ? 5.442 -9.907 6.741 1.00 93.25 165 GLU A O 1
ATOM 1275 N N . THR A 1 166 ? 5.437 -7.815 5.942 1.00 91.12 166 THR A N 1
ATOM 1276 C CA . THR A 1 166 ? 6.444 -8.028 4.911 1.00 91.12 166 THR A CA 1
ATOM 1277 C C . THR A 1 166 ? 7.850 -7.791 5.455 1.00 91.12 166 THR A C 1
ATOM 1279 O O . THR A 1 166 ? 8.039 -7.198 6.514 1.00 91.12 166 THR A O 1
ATOM 1282 N N . ARG A 1 167 ? 8.867 -8.232 4.707 1.00 90.62 167 ARG A N 1
ATOM 1283 C CA . ARG A 1 167 ? 10.277 -7.959 5.015 1.00 90.62 167 ARG A CA 1
ATOM 1284 C C . ARG A 1 167 ? 10.834 -6.938 4.022 1.00 90.62 167 ARG A C 1
ATOM 1286 O O . ARG A 1 167 ? 11.419 -7.353 3.023 1.00 90.62 167 ARG A O 1
ATOM 1293 N N . PRO A 1 168 ? 10.619 -5.629 4.248 1.00 92.88 168 PRO A N 1
ATOM 1294 C CA . PRO A 1 168 ? 11.215 -4.603 3.409 1.00 92.88 168 PRO A CA 1
ATOM 1295 C C . PRO A 1 168 ? 12.743 -4.661 3.503 1.00 92.88 168 PRO A C 1
ATOM 1297 O O . PRO A 1 168 ? 13.315 -5.037 4.529 1.00 92.88 168 PRO A O 1
ATOM 1300 N N . SER A 1 169 ? 13.414 -4.247 2.433 1.00 96.56 169 SER A N 1
ATOM 1301 C CA . SER A 1 169 ? 14.852 -3.983 2.447 1.00 96.56 169 SER A CA 1
ATOM 1302 C C . SER A 1 169 ? 15.202 -2.899 3.472 1.00 96.56 169 SER A C 1
ATOM 1304 O O . SER A 1 169 ? 14.346 -2.130 3.906 1.00 96.56 169 SER A O 1
ATOM 1306 N N . THR A 1 170 ? 16.482 -2.763 3.824 1.00 96.94 170 THR A N 1
ATOM 1307 C CA . THR A 1 170 ? 16.937 -1.724 4.765 1.00 96.94 170 THR A CA 1
ATOM 1308 C C . THR A 1 170 ? 16.503 -0.316 4.341 1.00 96.94 170 THR A C 1
ATOM 1310 O O . THR A 1 170 ? 16.075 0.471 5.183 1.00 96.94 170 THR A O 1
ATOM 1313 N N . ARG A 1 171 ? 16.558 -0.005 3.035 1.00 96.12 171 ARG A N 1
ATOM 1314 C CA . ARG A 1 171 ? 16.124 1.292 2.488 1.00 96.12 171 ARG A CA 1
ATOM 1315 C C . ARG A 1 171 ? 14.616 1.492 2.646 1.00 96.12 171 ARG A C 1
ATOM 1317 O O . ARG A 1 171 ? 14.190 2.545 3.106 1.00 96.12 171 ARG A O 1
ATOM 1324 N N . GLU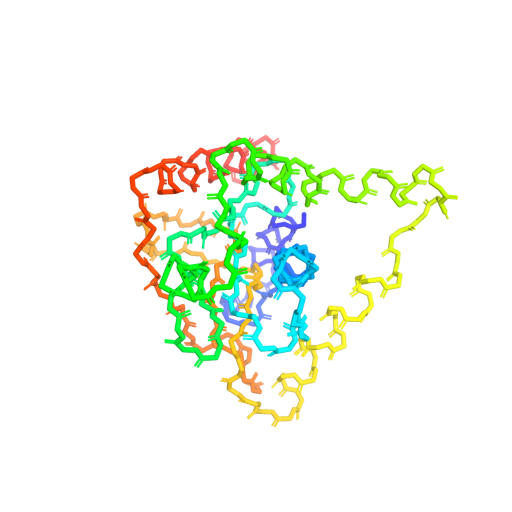 A 1 172 ? 13.821 0.493 2.279 1.00 97.94 172 GLU A N 1
ATOM 1325 C CA . GLU A 1 172 ? 12.356 0.550 2.372 1.00 97.94 172 GLU A CA 1
ATOM 1326 C C . GLU A 1 172 ? 11.887 0.597 3.832 1.00 97.94 172 GLU A C 1
ATOM 1328 O O . GLU A 1 172 ? 10.993 1.368 4.164 1.00 97.94 172 GLU A O 1
ATOM 1333 N N . GLY A 1 173 ? 12.530 -0.160 4.726 1.00 97.81 173 GLY A N 1
ATOM 1334 C CA . GLY A 1 173 ? 12.244 -0.147 6.159 1.00 97.81 173 GLY A CA 1
ATOM 1335 C C . GLY A 1 173 ? 12.550 1.209 6.794 1.00 97.81 173 GLY A C 1
ATOM 1336 O O . GLY A 1 173 ? 11.722 1.742 7.529 1.00 97.81 173 GLY A O 1
ATOM 1337 N N . ALA A 1 174 ? 13.692 1.819 6.458 1.00 98.00 174 ALA A N 1
ATOM 1338 C CA . ALA A 1 174 ? 14.004 3.183 6.886 1.00 98.00 174 ALA A CA 1
ATOM 1339 C C . ALA A 1 174 ? 12.996 4.204 6.326 1.00 98.00 174 ALA A C 1
ATOM 1341 O O . ALA A 1 174 ? 12.558 5.096 7.052 1.00 98.00 174 ALA A O 1
ATOM 1342 N N . GLY A 1 175 ? 12.583 4.043 5.064 1.00 98.06 175 GLY A N 1
ATOM 1343 C CA . GLY A 1 175 ? 11.528 4.852 4.452 1.00 98.06 175 GLY A CA 1
ATOM 1344 C C . GLY A 1 175 ? 10.200 4.741 5.200 1.00 98.06 175 GLY A C 1
ATOM 1345 O O . GLY A 1 175 ? 9.574 5.757 5.493 1.00 98.06 175 GLY A O 1
ATOM 1346 N N . LEU A 1 176 ? 9.807 3.525 5.589 1.00 98.31 176 LEU A N 1
ATOM 1347 C CA . LEU A 1 176 ? 8.572 3.276 6.331 1.00 98.31 176 LEU A CA 1
ATOM 1348 C C . LEU A 1 176 ? 8.607 3.935 7.714 1.00 98.31 176 LEU A C 1
ATOM 1350 O O . LEU A 1 176 ? 7.630 4.559 8.119 1.00 98.31 176 LEU A O 1
ATOM 1354 N N . GLN A 1 177 ? 9.741 3.849 8.415 1.00 98.25 177 GLN A N 1
ATOM 1355 C CA . GLN A 1 177 ? 9.933 4.540 9.694 1.00 98.25 177 GLN A CA 1
ATOM 1356 C C . GLN A 1 177 ? 9.858 6.064 9.534 1.00 98.25 177 GLN A C 1
ATOM 1358 O O . GLN A 1 177 ? 9.221 6.740 10.341 1.00 98.25 177 GLN A O 1
ATOM 1363 N N . GLY A 1 178 ? 10.449 6.609 8.466 1.00 98.38 178 GLY A N 1
ATOM 1364 C CA . GLY A 1 178 ? 10.329 8.027 8.125 1.00 98.38 178 GLY A CA 1
ATOM 1365 C C . GLY A 1 178 ? 8.877 8.443 7.881 1.00 98.38 178 GLY A C 1
ATOM 1366 O O . GLY A 1 178 ? 8.411 9.425 8.457 1.00 98.38 178 GLY A O 1
ATOM 1367 N N . SER A 1 179 ? 8.139 7.651 7.102 1.00 98.19 179 SER A N 1
ATOM 1368 C CA . SER A 1 179 ? 6.717 7.867 6.823 1.00 98.19 179 SER A CA 1
ATOM 1369 C C . SER A 1 179 ? 5.857 7.827 8.091 1.00 98.19 179 SER A C 1
ATOM 1371 O O . SER A 1 179 ? 5.018 8.700 8.325 1.00 98.19 179 SER A O 1
ATOM 1373 N N . ALA A 1 180 ? 6.131 6.874 8.985 1.00 98.25 180 ALA A N 1
ATOM 1374 C CA . ALA A 1 180 ? 5.496 6.812 10.294 1.00 98.25 180 ALA A CA 1
ATOM 1375 C C . ALA A 1 180 ? 5.790 8.066 11.137 1.00 98.25 180 ALA A C 1
ATOM 1377 O O . ALA A 1 180 ? 4.896 8.584 11.809 1.00 98.25 180 ALA A O 1
ATOM 1378 N N . GLY A 1 181 ? 7.020 8.585 11.077 1.00 98.12 181 GLY A N 1
ATOM 1379 C CA . GLY A 1 181 ? 7.412 9.841 11.718 1.00 98.12 181 GLY A CA 1
ATOM 1380 C C . GLY A 1 181 ? 6.585 11.038 11.241 1.00 98.12 181 GLY A C 1
ATOM 1381 O O . GLY A 1 181 ? 6.072 11.783 12.076 1.00 98.12 181 GLY A O 1
ATOM 1382 N N . VAL A 1 182 ? 6.385 11.177 9.925 1.00 97.81 182 VAL A N 1
ATOM 1383 C CA . VAL A 1 182 ? 5.545 12.236 9.328 1.00 97.81 182 VAL A CA 1
ATOM 1384 C C . VAL A 1 182 ? 4.125 12.185 9.891 1.00 97.81 182 VAL A C 1
ATOM 1386 O O . VAL A 1 182 ? 3.622 13.186 10.406 1.00 97.81 182 VAL A O 1
ATOM 1389 N N . LEU A 1 183 ? 3.500 11.005 9.876 1.00 97.81 183 LEU A N 1
ATOM 1390 C CA . LEU A 1 183 ? 2.143 10.820 10.393 1.00 97.81 183 LEU A CA 1
ATOM 1391 C C . LEU A 1 183 ? 2.038 11.143 11.888 1.00 97.81 183 LEU A C 1
ATOM 1393 O O . LEU A 1 183 ? 1.109 11.841 12.297 1.00 97.81 183 LEU A O 1
ATOM 1397 N N . ARG A 1 184 ? 3.002 10.695 12.705 1.00 97.62 184 ARG A N 1
ATOM 1398 C CA . ARG A 1 184 ? 3.038 11.005 14.145 1.00 97.62 184 ARG A CA 1
ATOM 1399 C C . ARG A 1 184 ? 3.118 12.500 14.408 1.00 97.62 184 ARG A C 1
ATOM 1401 O O . ARG A 1 184 ? 2.417 12.993 15.287 1.00 97.62 184 ARG A O 1
ATOM 1408 N N . SER A 1 185 ? 3.954 13.219 13.662 1.00 97.19 185 SER A N 1
ATOM 1409 C CA . SER A 1 185 ? 4.070 14.671 13.798 1.00 97.19 185 SER A CA 1
ATOM 1410 C C . SER A 1 185 ? 2.738 15.369 13.525 1.00 97.19 185 SER A C 1
ATOM 1412 O O . SER A 1 185 ? 2.353 16.254 14.287 1.00 97.19 185 SER A O 1
ATOM 1414 N N . VAL A 1 186 ? 2.005 14.949 12.490 1.00 96.81 186 VAL A N 1
ATOM 1415 C CA . VAL A 1 186 ? 0.689 15.524 12.170 1.00 96.81 186 VAL A CA 1
ATOM 1416 C C . VAL A 1 186 ? -0.347 15.185 13.244 1.00 96.81 186 VAL A C 1
ATOM 1418 O O . VAL A 1 186 ? -1.046 16.082 13.705 1.00 96.81 186 VAL A O 1
ATOM 1421 N N . ILE A 1 187 ? -0.422 13.926 13.685 1.00 95.62 187 ILE A N 1
ATOM 1422 C CA . ILE A 1 187 ? -1.361 13.474 14.729 1.00 95.62 187 ILE A CA 1
ATOM 1423 C C . ILE A 1 187 ? -1.133 14.242 16.038 1.00 95.62 187 ILE A C 1
ATOM 1425 O O . ILE A 1 187 ? -2.081 14.796 16.593 1.00 95.62 187 ILE A O 1
ATOM 1429 N N . LYS A 1 188 ? 0.128 14.384 16.463 1.00 95.44 188 LYS A N 1
ATOM 1430 C CA . LYS A 1 188 ? 0.497 15.153 17.658 1.00 95.44 188 LYS A CA 1
ATOM 1431 C C . LYS A 1 188 ? 0.054 16.616 17.569 1.00 95.44 188 LYS A C 1
ATOM 1433 O O . LYS A 1 188 ? -0.427 17.178 18.549 1.00 95.44 188 LYS A O 1
ATOM 1438 N N . ASN A 1 189 ? 0.196 17.242 16.400 1.00 94.81 189 ASN A N 1
ATOM 1439 C CA . ASN A 1 189 ? -0.235 18.628 16.186 1.00 94.81 189 ASN A CA 1
ATOM 1440 C C . ASN A 1 189 ? -1.763 18.794 16.247 1.00 94.81 189 ASN A C 1
ATOM 1442 O O . ASN A 1 189 ? -2.241 19.891 16.523 1.00 94.81 189 ASN A O 1
ATOM 1446 N N . LEU A 1 190 ? -2.522 17.720 16.012 1.00 92.50 190 LEU A N 1
ATOM 1447 C CA . LEU A 1 190 ? -3.979 17.692 16.151 1.00 92.50 190 LEU A CA 1
ATOM 1448 C C . LEU A 1 190 ? -4.446 17.416 17.592 1.00 92.50 190 LEU A C 1
ATOM 1450 O O . LEU A 1 190 ? -5.649 17.408 17.835 1.00 92.50 190 LEU A O 1
ATOM 1454 N N . GLY A 1 191 ? -3.525 17.218 18.544 1.00 90.25 191 GLY A N 1
ATOM 1455 C CA . GLY A 1 191 ? -3.847 16.990 19.957 1.00 90.25 191 GLY A CA 1
ATOM 1456 C C . GLY A 1 191 ? -4.202 15.544 20.306 1.00 90.25 191 GLY A C 1
ATOM 1457 O O . GLY A 1 191 ? -4.822 15.311 21.343 1.00 90.25 191 GLY A O 1
ATOM 1458 N N . TYR A 1 192 ? -3.818 14.601 19.446 1.00 83.81 192 TYR A N 1
ATOM 1459 C CA . TYR A 1 192 ? -3.891 13.164 19.698 1.00 83.81 192 TYR A CA 1
ATOM 1460 C C . TYR A 1 192 ? -2.553 12.602 20.187 1.00 83.81 192 TYR A C 1
ATOM 1462 O O . TYR A 1 192 ? -1.491 13.155 19.807 1.00 83.81 192 TYR A O 1
#

Sequence (192 aa):
MDVMTYVVLKGSGLPPGQALGSGTVVDSARFRYWVSQRCNIDARNVHAYVIGEHGDSEVLLWSLVDISGIPLESFCRNCNQKPTPKTESQIEETVKKSAYHIIETNGLTNYVVSLAMLRILGAVVRDEHNVLTVSTLVNGEYGIYDLCLSVPRVISSNGIERVIETRPSTREGAGLQGSAGVLRSVIKNLGY

Foldseek 3Di:
DFLVLLVCCVPVVDDQLVRWALACQLLQLLLLVLLCVLLVHDSVQWGWDWKFAPALLIFTQLVPIDGNPHRLQRSCVVPVRRDDPVNVVVSSVCSRCVQVVCCVVPVDDPPSSVVSVCVQVCCQVVQVQDWGQIWTADDCQLHDHSGTITAIFGQGVSGTDDGDRDDGDPVRSVSNVVSRVVSVVVSVVVVD

Radius of gyration: 16.53 Å; chains: 1; bounding box: 37×35×42 Å